Protein AF-A0A955V881-F1 (afdb_monomer)

Foldseek 3Di:
DFLQVVCVVVPQADPVLVLCLLQVQDQARCVRGPDDPVVSVVSLVVVVVVLVVVVWDWDFAWRFHLALVRHGGHHDPVSPPVSRRSRRIDTHDPPDDPVVVVVVNCVRHDHDAHEKEQEPDWDAAPPPRDGDRIWGAHPPGTHDCVRRVNVQWDWDFPDDPQLQVQLVVPFPHKHFYWYQDPVVRGIDTTGMTGHPVSNVVRVD

Secondary structure (DSSP, 8-state):
-BHHHHHHHTTSS-HHHHHHHHTT-SSSGGGG-SS-HHHHHHHHHHHHHHHHHTTPEEEE---B-SSTT-PBPP-SSS--HHHHHHHHEEEE-TTS-HHHHHHHHHHHHSPPPEEEEE-SS----TTTS---S-EEE-SSSEEETTTTT-TTPEEEESS-HHHHHHHHHH-SS-EEEEEEETTTTEEEEEEEEE-HHHHHHHH-

Radius of gyration: 19.19 Å; Cα contacts (8 Å, |Δi|>4): 344; chains: 1; bounding box: 37×49×47 Å

Solvent-accessible surface area (backbone atoms only — not comparable to full-atom values): 11252 Å² total; per-residue (Å²): 90,37,47,65,57,51,38,36,73,75,67,44,33,53,72,68,50,54,49,36,33,36,25,52,59,33,88,22,48,52,82,56,34,84,67,57,73,69,61,52,54,49,52,50,49,52,51,51,54,51,37,53,77,69,60,34,45,79,40,79,42,76,54,48,22,36,42,83,82,47,48,78,61,45,49,45,92,83,64,47,68,69,62,46,44,52,52,30,30,29,42,40,65,72,89,50,55,68,72,59,48,50,53,51,52,54,58,50,64,45,77,60,78,32,60,31,36,37,67,95,66,92,67,53,18,72,85,78,64,49,71,74,78,47,32,32,60,36,62,95,38,43,28,36,38,56,85,55,77,45,54,78,44,40,80,44,70,63,82,55,69,67,37,56,50,39,17,60,73,61,22,94,58,57,26,41,26,28,31,74,34,81,91,74,74,41,76,39,82,48,31,33,32,28,33,58,66,20,44,53,71,30,74,109

Structure (mmCIF, N/CA/C/O backbone):
data_AF-A0A955V881-F1
#
_entry.id   AF-A0A955V881-F1
#
loop_
_atom_site.group_PDB
_atom_site.id
_atom_site.type_symbol
_atom_site.label_atom_id
_atom_site.label_alt_id
_atom_site.label_comp_id
_atom_site.label_asym_id
_atom_site.label_entity_id
_atom_site.label_seq_id
_atom_site.pdbx_PDB_ins_code
_atom_site.Cartn_x
_atom_site.Cartn_y
_atom_site.Cartn_z
_atom_site.occupancy
_atom_site.B_iso_or_equiv
_atom_site.auth_seq_id
_atom_site.auth_comp_id
_atom_site.auth_asym_id
_atom_site.auth_atom_id
_atom_site.pdbx_PDB_model_num
ATOM 1 N N . MET A 1 1 ? -11.596 -2.767 12.552 1.00 86.31 1 MET A N 1
ATOM 2 C CA . MET A 1 1 ? -11.957 -1.503 11.875 1.00 86.31 1 MET A CA 1
ATOM 3 C C . MET A 1 1 ? -10.933 -0.468 12.286 1.00 86.31 1 MET A C 1
ATOM 5 O O . MET A 1 1 ? -10.719 -0.327 13.486 1.00 86.31 1 MET A O 1
ATOM 9 N N . SER A 1 2 ? -10.286 0.194 11.331 1.00 92.69 2 SER A N 1
ATOM 10 C CA . SER A 1 2 ? -9.274 1.224 11.605 1.00 92.69 2 SER A CA 1
ATOM 11 C C . SER A 1 2 ? -9.836 2.640 11.460 1.00 92.69 2 SER A C 1
ATOM 13 O O . SER A 1 2 ? -10.885 2.841 10.844 1.00 92.69 2 SER A O 1
ATOM 15 N N . ALA A 1 3 ? -9.111 3.635 11.979 1.00 95.25 3 ALA A N 1
ATOM 16 C CA . ALA A 1 3 ? -9.404 5.043 11.715 1.00 95.25 3 ALA A CA 1
ATOM 17 C C . ALA A 1 3 ? -9.378 5.368 10.211 1.00 95.25 3 ALA A C 1
ATOM 19 O O . ALA A 1 3 ? -10.251 6.081 9.723 1.00 95.25 3 ALA A O 1
ATOM 20 N N . VAL A 1 4 ? -8.426 4.796 9.464 1.00 94.19 4 VAL A N 1
ATOM 21 C CA . VAL A 1 4 ? -8.313 4.980 8.008 1.00 94.19 4 VAL A CA 1
ATOM 22 C C . VAL A 1 4 ? -9.574 4.484 7.290 1.00 94.19 4 VAL A C 1
ATOM 24 O O . VAL A 1 4 ? -10.094 5.190 6.428 1.00 94.19 4 VAL A O 1
ATOM 27 N N . ASP A 1 5 ? -10.108 3.319 7.681 1.00 92.75 5 ASP A N 1
ATOM 28 C CA . ASP A 1 5 ? -11.344 2.770 7.100 1.00 92.75 5 ASP A CA 1
ATOM 29 C C . ASP A 1 5 ? -12.550 3.679 7.368 1.00 92.75 5 ASP A C 1
ATOM 31 O O . ASP A 1 5 ? -13.369 3.903 6.478 1.00 92.75 5 ASP A O 1
ATOM 35 N N . VAL A 1 6 ? -12.661 4.213 8.590 1.00 94.50 6 VAL A N 1
ATOM 36 C CA . VAL A 1 6 ? -13.762 5.107 8.981 1.00 94.50 6 VAL A CA 1
ATOM 37 C C . VAL A 1 6 ? -13.692 6.416 8.202 1.00 94.50 6 VAL A C 1
ATOM 39 O O . VAL A 1 6 ? -14.695 6.827 7.625 1.00 94.50 6 VAL A O 1
ATOM 42 N N . LEU A 1 7 ? -12.515 7.047 8.141 1.00 95.06 7 LEU A N 1
ATOM 43 C CA . LEU A 1 7 ? -12.316 8.312 7.429 1.00 95.06 7 LEU A CA 1
ATOM 44 C C . LEU A 1 7 ? -12.565 8.168 5.922 1.00 95.06 7 LEU A C 1
ATOM 46 O O . LEU A 1 7 ? -13.165 9.056 5.315 1.00 95.06 7 LEU A O 1
ATOM 50 N N . ALA A 1 8 ? -12.172 7.037 5.329 1.00 93.94 8 ALA A N 1
ATOM 51 C CA . ALA A 1 8 ? -12.515 6.714 3.947 1.00 93.94 8 ALA A CA 1
ATOM 52 C C . ALA A 1 8 ? -14.028 6.494 3.772 1.00 93.94 8 ALA A C 1
ATOM 54 O O . ALA A 1 8 ? -14.633 7.039 2.851 1.00 93.94 8 ALA A O 1
ATOM 55 N N . GLY A 1 9 ? -14.658 5.742 4.680 1.00 93.19 9 GLY A N 1
ATOM 56 C CA . GLY A 1 9 ? -16.087 5.423 4.630 1.00 93.19 9 GLY A CA 1
ATOM 57 C C . GLY A 1 9 ? -17.010 6.638 4.765 1.00 93.19 9 GLY A C 1
ATOM 58 O O . GLY A 1 9 ? -18.076 6.656 4.156 1.00 93.19 9 GLY A O 1
ATOM 59 N N . ILE A 1 10 ? -16.597 7.669 5.509 1.00 93.44 10 ILE A N 1
ATOM 60 C CA . ILE A 1 10 ? -17.335 8.941 5.628 1.00 93.44 10 ILE A CA 1
ATOM 61 C C . ILE A 1 10 ? -16.951 9.972 4.553 1.00 93.44 10 ILE A C 1
ATOM 63 O O . ILE A 1 10 ? -17.419 11.109 4.602 1.00 93.44 10 ILE A O 1
ATOM 67 N N . GLY A 1 11 ? -16.085 9.606 3.602 1.00 92.62 11 GLY A N 1
ATOM 68 C CA . GLY A 1 11 ? -15.692 10.457 2.476 1.00 92.62 11 GLY A CA 1
ATOM 69 C C . GLY A 1 11 ? -14.672 11.553 2.800 1.00 92.62 11 GLY A C 1
ATOM 70 O O . GLY A 1 11 ? -14.503 12.468 2.004 1.00 92.62 11 GLY A O 1
ATOM 71 N N . TRP A 1 12 ? -13.986 11.495 3.946 1.00 94.88 12 TRP A N 1
ATOM 72 C CA . TRP A 1 12 ? -12.944 12.475 4.301 1.00 94.88 12 TRP A CA 1
ATOM 73 C C . TRP A 1 12 ? -11.586 12.162 3.669 1.00 94.88 12 TRP A C 1
ATOM 75 O O . TRP A 1 12 ? -10.715 13.031 3.626 1.00 94.88 12 TRP A O 1
ATOM 85 N N . LEU A 1 13 ? -11.403 10.926 3.202 1.00 93.38 13 LEU A N 1
ATOM 86 C CA . LEU A 1 13 ? -10.142 10.423 2.681 1.00 93.38 13 LEU A CA 1
ATOM 87 C C . LEU A 1 13 ? -10.373 9.616 1.397 1.00 93.38 13 LEU A C 1
ATOM 89 O O . LEU A 1 13 ? -11.025 8.573 1.414 1.00 93.38 13 LEU A O 1
ATOM 93 N N . ASP A 1 14 ? -9.822 10.097 0.283 1.00 92.12 14 ASP A N 1
ATOM 94 C CA . ASP A 1 14 ? -9.945 9.442 -1.022 1.00 92.12 14 ASP A CA 1
ATOM 95 C C . ASP A 1 14 ? -9.021 8.217 -1.145 1.00 92.12 14 ASP A C 1
ATOM 97 O O . ASP A 1 14 ? -7.853 8.236 -0.745 1.00 92.12 14 ASP A O 1
ATOM 101 N N . GLY A 1 15 ? -9.527 7.147 -1.764 1.00 90.25 15 GLY A N 1
ATOM 102 C CA . GLY A 1 15 ? -8.795 5.890 -1.922 1.00 90.25 15 GLY A CA 1
ATOM 103 C C . GLY A 1 15 ? -7.508 6.006 -2.749 1.00 90.25 15 GLY A C 1
ATOM 104 O O . GLY A 1 15 ? -6.539 5.293 -2.467 1.00 90.25 15 GLY A O 1
ATOM 105 N N . ASN A 1 16 ? -7.446 6.910 -3.735 1.00 90.62 16 ASN A N 1
ATOM 106 C CA . ASN A 1 16 ? -6.215 7.138 -4.497 1.00 90.62 16 ASN A CA 1
ATOM 107 C C . ASN A 1 16 ? -5.166 7.852 -3.647 1.00 90.62 16 ASN A C 1
ATOM 109 O O . ASN A 1 16 ? -3.983 7.527 -3.747 1.00 90.62 16 ASN A O 1
ATOM 113 N N . LEU A 1 17 ? -5.582 8.766 -2.770 1.00 93.56 17 LEU A N 1
ATOM 114 C CA . LEU A 1 17 ? -4.658 9.439 -1.861 1.00 93.56 17 LEU A CA 1
ATOM 115 C C . LEU A 1 17 ? -4.131 8.493 -0.775 1.00 93.56 17 LEU A C 1
ATOM 117 O O . LEU A 1 17 ? -2.940 8.529 -0.472 1.00 93.56 17 LEU A O 1
ATOM 121 N N . ILE A 1 18 ? -4.953 7.555 -0.285 1.00 94.06 18 ILE A N 1
ATOM 122 C CA . ILE A 1 18 ? -4.467 6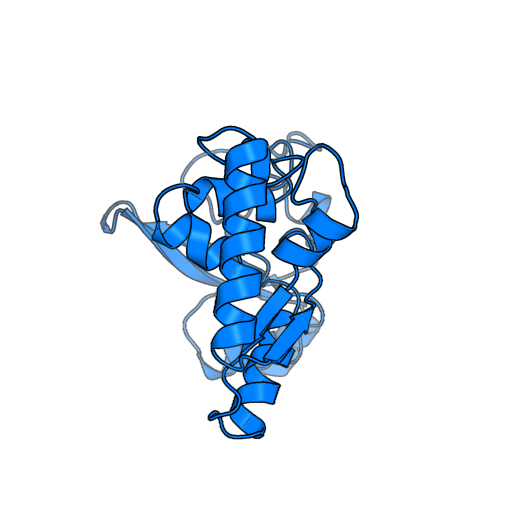.453 0.570 1.00 94.06 18 ILE A CA 1
ATOM 123 C C . ILE A 1 18 ? -3.391 5.652 -0.163 1.00 94.06 18 ILE A C 1
ATOM 125 O O . ILE A 1 18 ? -2.374 5.291 0.428 1.00 94.06 18 ILE A O 1
ATOM 129 N N . LYS A 1 19 ? -3.601 5.361 -1.452 1.00 92.56 19 LYS A N 1
ATOM 130 C CA . LYS A 1 19 ? -2.616 4.644 -2.265 1.00 92.56 19 LYS A CA 1
ATOM 131 C C . LYS A 1 19 ? -1.325 5.450 -2.422 1.00 92.56 19 LYS A C 1
ATOM 133 O O . LYS A 1 19 ? -0.257 4.867 -2.280 1.00 92.56 19 LYS A O 1
ATOM 138 N N . HIS A 1 20 ? -1.403 6.757 -2.667 1.00 94.12 20 HIS A N 1
ATOM 139 C CA . HIS A 1 20 ? -0.223 7.625 -2.743 1.00 94.12 20 HIS A CA 1
ATOM 140 C C . HIS A 1 20 ? 0.560 7.636 -1.428 1.00 94.12 20 HIS A C 1
ATOM 142 O O . HIS A 1 20 ? 1.765 7.404 -1.446 1.00 94.12 20 HIS A O 1
ATOM 148 N N . TRP A 1 21 ? -0.128 7.798 -0.298 1.00 95.50 21 TRP A N 1
ATOM 149 C CA . TRP A 1 21 ? 0.492 7.724 1.024 1.00 95.50 21 TRP A CA 1
ATOM 150 C C . TRP A 1 21 ? 1.147 6.365 1.280 1.00 95.50 21 TRP A C 1
ATOM 152 O O . TRP A 1 21 ? 2.317 6.304 1.641 1.00 95.50 21 TRP A O 1
ATOM 162 N N . LYS A 1 22 ? 0.458 5.256 0.980 1.00 94.19 22 LYS A N 1
ATOM 163 C CA . LYS A 1 22 ? 1.052 3.912 1.077 1.00 94.19 22 LYS A CA 1
ATOM 164 C C . LYS A 1 22 ? 2.275 3.747 0.178 1.00 94.19 22 LYS A C 1
ATOM 166 O O . LYS A 1 22 ? 3.180 3.010 0.538 1.00 94.19 22 LYS A O 1
ATOM 171 N N . GLN A 1 23 ? 2.332 4.420 -0.965 1.00 93.69 23 GLN A N 1
ATOM 172 C CA . GLN A 1 23 ? 3.489 4.420 -1.868 1.00 93.69 23 GLN A CA 1
ATOM 173 C C . GLN A 1 23 ? 4.615 5.369 -1.422 1.00 93.69 23 GLN A C 1
ATOM 175 O O . GLN A 1 23 ? 5.603 5.500 -2.137 1.00 93.69 23 GLN A O 1
ATOM 180 N N . GLY A 1 24 ? 4.475 6.035 -0.270 1.00 92.56 24 GLY A N 1
ATOM 181 C CA . GLY A 1 24 ? 5.433 7.023 0.230 1.00 92.56 24 GLY A CA 1
ATOM 182 C C . GLY A 1 24 ? 5.376 8.372 -0.488 1.00 92.56 24 GLY A C 1
ATOM 183 O O . GLY A 1 24 ? 6.183 9.235 -0.195 1.00 92.56 24 GLY A O 1
ATOM 184 N N . ARG A 1 25 ? 4.414 8.579 -1.397 1.00 93.56 25 ARG A N 1
ATOM 185 C CA . ARG A 1 25 ? 4.268 9.797 -2.223 1.00 93.56 25 ARG A CA 1
ATOM 186 C C . ARG A 1 25 ? 3.549 10.944 -1.504 1.00 93.56 25 ARG A C 1
ATOM 188 O O . ARG A 1 25 ? 3.161 11.923 -2.132 1.00 93.56 25 ARG A O 1
ATOM 195 N N . LEU A 1 26 ? 3.268 10.766 -0.215 1.00 93.88 26 LEU A N 1
ATOM 196 C CA . LEU A 1 26 ? 2.747 11.784 0.690 1.00 93.88 26 LEU A CA 1
ATOM 197 C C . LEU A 1 26 ? 3.484 11.634 2.018 1.00 93.88 26 LEU A C 1
ATOM 199 O O . LEU A 1 26 ? 3.489 10.536 2.579 1.00 93.88 26 LEU A O 1
ATOM 203 N N . ASP A 1 27 ? 4.024 12.735 2.540 1.00 93.38 27 ASP A N 1
ATOM 204 C CA . ASP A 1 27 ? 4.796 12.743 3.791 1.00 93.38 27 ASP A CA 1
ATOM 205 C C . ASP A 1 27 ? 3.994 12.224 4.987 1.00 93.38 27 ASP A C 1
ATOM 207 O O . ASP A 1 27 ? 4.535 11.599 5.900 1.00 93.38 27 ASP A O 1
ATOM 211 N N . HIS A 1 28 ? 2.691 12.513 5.002 1.00 95.56 28 HIS A N 1
ATOM 212 C CA . HIS A 1 28 ? 1.772 12.071 6.038 1.00 95.56 28 HIS A CA 1
ATOM 213 C C . HIS A 1 28 ? 0.334 11.974 5.512 1.00 95.56 28 HIS A C 1
ATOM 215 O O . HIS A 1 28 ? -0.050 12.684 4.582 1.00 95.56 28 HIS A O 1
ATOM 221 N N . LEU A 1 29 ? -0.478 11.098 6.111 1.00 96.19 29 LEU A N 1
ATOM 222 C CA . LEU A 1 29 ? -1.843 10.831 5.641 1.00 96.19 29 LEU A CA 1
ATOM 223 C C . LEU A 1 29 ? -2.762 12.058 5.716 1.00 96.19 29 LEU A C 1
ATOM 225 O O . LEU A 1 29 ? -3.582 12.262 4.826 1.00 96.19 29 LEU A O 1
ATOM 229 N N . GLU A 1 30 ? -2.644 12.884 6.756 1.00 95.81 30 GLU A N 1
ATOM 230 C CA . GLU A 1 30 ? -3.520 14.048 6.949 1.00 95.81 30 GLU A CA 1
ATOM 231 C C . GLU A 1 30 ? -3.383 15.106 5.851 1.00 95.81 30 GLU A C 1
ATOM 233 O O . GLU A 1 30 ? -4.346 15.831 5.615 1.00 95.81 30 GLU A O 1
ATOM 238 N N . ALA A 1 31 ? -2.271 15.131 5.107 1.00 93.12 31 ALA A N 1
ATOM 239 C CA . ALA A 1 31 ? -2.122 15.978 3.922 1.00 93.12 31 ALA A CA 1
ATOM 240 C C . ALA A 1 31 ? -3.159 15.652 2.830 1.00 93.12 31 ALA A C 1
ATOM 242 O O . ALA A 1 31 ? -3.468 16.495 1.991 1.00 93.12 31 ALA A O 1
ATOM 243 N N . ALA A 1 32 ? -3.703 14.431 2.835 1.00 91.56 32 ALA A N 1
ATOM 244 C CA . ALA A 1 32 ? -4.741 13.985 1.911 1.00 91.56 32 ALA A CA 1
ATOM 245 C C . ALA A 1 32 ? -6.174 14.232 2.403 1.00 91.56 32 ALA A C 1
ATOM 247 O O . ALA A 1 32 ? -7.124 14.006 1.649 1.00 91.56 32 ALA A O 1
ATOM 248 N N . ILE A 1 33 ? -6.355 14.625 3.665 1.00 92.31 33 ILE A N 1
ATOM 249 C CA . ILE A 1 33 ? -7.681 14.723 4.273 1.00 92.31 33 ILE A CA 1
ATOM 250 C C . ILE A 1 33 ? -8.270 16.110 4.012 1.00 92.31 33 ILE A C 1
ATOM 252 O O . ILE A 1 33 ? -7.663 17.137 4.300 1.00 92.31 33 ILE A O 1
ATOM 256 N N . GLN A 1 34 ? -9.507 16.146 3.521 1.00 82.38 34 GLN A N 1
ATOM 257 C CA . GLN A 1 34 ? -10.190 17.382 3.120 1.00 82.38 34 GLN A CA 1
ATOM 258 C C . GLN A 1 34 ? -10.876 18.104 4.301 1.00 82.38 34 GLN A C 1
ATOM 260 O O . GLN A 1 34 ? -12.029 18.522 4.216 1.00 82.38 34 GLN A O 1
ATOM 265 N N . THR A 1 35 ? -10.198 18.226 5.448 1.00 88.81 35 THR A N 1
ATOM 266 C CA . THR A 1 35 ? -10.690 18.966 6.627 1.00 88.81 35 THR A CA 1
ATOM 267 C C . THR A 1 35 ? -9.528 19.431 7.515 1.00 88.81 35 THR A C 1
ATOM 269 O O . THR A 1 35 ? -8.381 19.050 7.312 1.00 88.81 35 THR A O 1
ATOM 272 N N . ASN A 1 36 ? -9.807 20.261 8.524 1.00 89.75 36 ASN A N 1
ATOM 273 C CA . ASN A 1 36 ? -8.779 20.782 9.424 1.00 89.75 36 ASN A CA 1
ATOM 274 C C . ASN A 1 36 ? -8.297 19.753 10.482 1.00 89.75 36 ASN A C 1
ATOM 276 O O . ASN A 1 36 ? -9.072 18.879 10.896 1.00 89.75 36 ASN A O 1
ATOM 280 N N . PRO A 1 37 ? -7.057 19.895 11.002 1.00 89.44 37 PRO A N 1
ATOM 281 C CA . PRO A 1 37 ? -6.471 18.960 11.970 1.00 89.44 37 PRO A CA 1
ATOM 282 C C . PRO A 1 37 ? -7.254 18.798 13.280 1.00 89.44 37 PRO A C 1
ATOM 284 O O . PRO A 1 37 ? -7.249 17.713 13.871 1.00 89.44 37 PRO A O 1
ATOM 287 N N . ALA A 1 38 ? -7.948 19.843 13.742 1.00 91.81 38 ALA A N 1
ATOM 288 C CA . ALA A 1 38 ? -8.740 19.788 14.969 1.00 91.81 38 ALA A CA 1
ATOM 289 C C . ALA A 1 38 ? -9.949 18.851 14.815 1.00 91.81 38 ALA A C 1
ATOM 291 O O . ALA A 1 38 ? -10.186 17.998 15.673 1.00 91.81 38 ALA A O 1
ATOM 292 N N . ARG A 1 39 ? -10.672 18.945 13.689 1.00 94.25 39 ARG A N 1
ATOM 293 C CA . ARG A 1 39 ? -11.803 18.057 13.373 1.00 94.25 39 ARG A CA 1
ATOM 294 C C . ARG A 1 39 ? -11.364 16.609 13.214 1.00 94.25 39 ARG A C 1
ATOM 296 O O . ARG A 1 39 ? -12.053 15.724 13.713 1.00 94.25 39 ARG A O 1
ATOM 303 N N . ILE A 1 40 ? -10.217 16.379 12.580 1.00 93.94 40 ILE A N 1
ATOM 304 C CA . ILE A 1 40 ? -9.633 15.039 12.455 1.00 93.94 40 ILE A CA 1
ATOM 305 C C . ILE A 1 40 ? -9.347 14.459 13.846 1.00 93.94 40 ILE A C 1
ATOM 307 O O . ILE A 1 40 ? -9.828 13.377 14.167 1.00 93.94 40 ILE A O 1
ATOM 311 N N . GLY A 1 41 ? -8.668 15.215 14.715 1.00 93.62 41 GLY A N 1
ATOM 312 C CA . GLY A 1 41 ? -8.372 14.771 16.081 1.00 93.62 41 GLY A CA 1
ATOM 313 C C . GLY A 1 41 ? -9.633 14.458 16.892 1.00 93.62 41 GLY A C 1
ATOM 314 O O . GLY A 1 41 ? -9.688 13.455 17.600 1.00 93.62 41 GLY A O 1
ATOM 315 N N . SER A 1 42 ? -10.681 15.274 16.751 1.00 94.88 42 SER A N 1
ATOM 316 C CA . SER A 1 42 ? -11.974 15.005 17.386 1.00 94.88 42 SER A CA 1
ATOM 317 C C . SER A 1 42 ? -12.642 13.741 16.846 1.00 94.88 42 SER A C 1
ATOM 319 O O . SER A 1 42 ? -13.160 12.962 17.640 1.00 94.88 42 SER A O 1
ATOM 321 N N . ALA A 1 43 ? -12.593 13.490 15.535 1.00 95.19 43 ALA A N 1
ATOM 322 C CA . ALA A 1 43 ? -13.126 12.262 14.946 1.00 95.19 43 ALA A CA 1
ATOM 323 C C . ALA A 1 43 ? -12.395 11.009 15.464 1.00 95.19 43 ALA A C 1
ATOM 325 O O . ALA A 1 43 ? -13.047 10.032 15.827 1.00 95.19 43 ALA A O 1
ATOM 326 N N . LEU A 1 44 ? -11.062 11.058 15.571 1.00 96.25 44 LEU A N 1
ATOM 327 C CA . LEU A 1 44 ? -10.252 9.961 16.116 1.00 96.25 44 LEU A CA 1
ATOM 328 C C . LEU A 1 44 ? -10.605 9.655 17.578 1.00 96.25 44 LEU A C 1
ATOM 330 O O . LEU A 1 44 ? -10.807 8.494 17.940 1.00 96.25 44 LEU A O 1
ATOM 334 N N . ARG A 1 45 ? -10.739 10.693 18.414 1.00 96.00 45 ARG A N 1
ATOM 335 C CA . ARG A 1 45 ? -11.159 10.531 19.814 1.00 96.00 45 ARG A CA 1
ATOM 336 C C . ARG A 1 45 ? -12.575 9.977 19.923 1.00 96.00 45 ARG A C 1
ATOM 338 O O . ARG A 1 45 ? -12.788 9.031 20.672 1.00 96.00 45 ARG A O 1
ATOM 345 N N . LEU A 1 46 ? -13.522 10.506 19.144 1.00 96.69 46 LEU A N 1
ATOM 346 C CA . LEU A 1 46 ? -14.902 10.011 19.117 1.00 96.69 46 LEU A CA 1
ATOM 347 C C . LEU A 1 46 ? -14.968 8.534 18.720 1.00 96.69 46 LEU A C 1
ATOM 349 O O . LEU A 1 46 ? -15.696 7.770 19.351 1.00 96.69 46 LEU A O 1
ATOM 353 N N . LEU A 1 47 ? -14.183 8.121 17.721 1.00 96.62 47 LEU A N 1
ATOM 354 C CA . LEU A 1 47 ? -14.064 6.720 17.328 1.00 96.62 47 LEU A CA 1
ATOM 355 C C . LEU A 1 47 ? -13.550 5.855 18.487 1.00 96.62 47 LEU A C 1
ATOM 357 O O . LEU A 1 47 ? -14.147 4.821 18.778 1.00 96.62 47 LEU A O 1
ATOM 361 N N . SER A 1 48 ? -12.483 6.288 19.162 1.00 96.00 48 SER A N 1
ATOM 362 C CA . SER A 1 48 ? -11.896 5.566 20.298 1.00 96.00 48 SER A CA 1
ATOM 363 C C . SER A 1 48 ? -12.871 5.431 21.476 1.00 96.00 48 SER A C 1
ATOM 365 O O . SER A 1 48 ? -13.086 4.330 21.994 1.00 96.00 48 SER A O 1
ATOM 367 N N . THR A 1 49 ? -13.547 6.524 21.848 1.00 97.12 49 THR A N 1
ATOM 368 C CA . THR A 1 49 ? -14.577 6.527 22.898 1.00 97.12 49 THR A CA 1
ATOM 369 C C . THR A 1 49 ? -15.735 5.601 22.540 1.00 97.12 49 THR A C 1
ATOM 371 O O . THR A 1 49 ? -16.153 4.785 23.360 1.00 97.12 49 THR A O 1
ATOM 374 N N . TRP A 1 50 ? -16.238 5.688 21.306 1.00 97.12 50 TRP A N 1
ATOM 375 C CA . TRP A 1 50 ? -17.317 4.825 20.835 1.00 97.12 50 TRP A CA 1
ATOM 376 C C . TRP A 1 50 ? -16.908 3.347 20.842 1.00 97.12 50 TRP A C 1
ATOM 378 O O . TRP A 1 50 ? -17.672 2.508 21.316 1.00 97.12 50 TRP A O 1
ATOM 388 N N . ALA A 1 51 ? -15.708 3.019 20.359 1.00 96.75 51 ALA A N 1
ATOM 389 C CA . ALA A 1 51 ? -15.231 1.642 20.267 1.00 96.75 51 ALA A CA 1
ATOM 390 C C . ALA A 1 51 ? -15.056 1.011 21.653 1.00 96.75 51 ALA A C 1
ATOM 392 O O . ALA A 1 51 ? -15.534 -0.101 21.887 1.00 96.75 51 ALA A O 1
ATOM 393 N N . THR A 1 52 ? -14.478 1.767 22.589 1.00 95.69 52 THR A N 1
ATOM 394 C CA . THR A 1 52 ? -14.369 1.376 24.001 1.00 95.69 52 THR A CA 1
ATOM 395 C C . THR A 1 52 ? -15.746 1.145 24.621 1.00 95.69 52 THR A C 1
ATOM 397 O O . THR A 1 52 ? -15.986 0.103 25.223 1.00 95.69 52 THR A O 1
ATOM 400 N N . ALA A 1 53 ? -16.697 2.061 24.408 1.00 97.06 53 ALA A N 1
ATOM 401 C CA . ALA A 1 53 ? -18.066 1.919 24.911 1.00 97.06 53 ALA A CA 1
ATOM 402 C C . ALA A 1 53 ? -18.818 0.719 24.301 1.00 97.06 53 ALA A C 1
ATOM 404 O O . ALA A 1 53 ? -19.760 0.200 24.900 1.00 97.06 53 ALA A O 1
ATOM 405 N N . LYS A 1 54 ? -18.415 0.260 23.110 1.00 96.25 54 LYS A N 1
ATOM 406 C CA . LYS A 1 54 ? -18.920 -0.970 22.478 1.00 96.25 54 LYS A CA 1
ATOM 407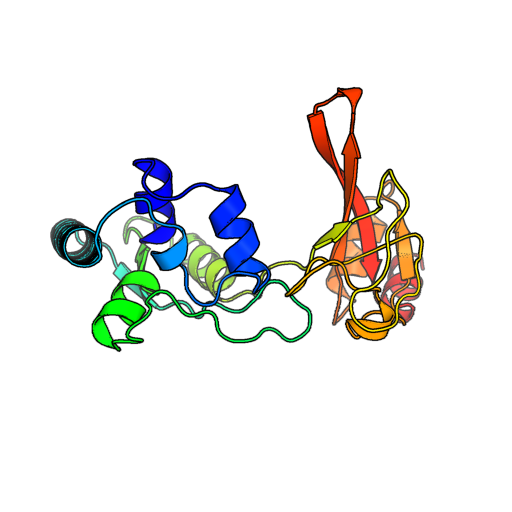 C C . LYS A 1 54 ? -18.164 -2.232 22.902 1.00 96.25 54 LYS A C 1
ATOM 409 O O . LYS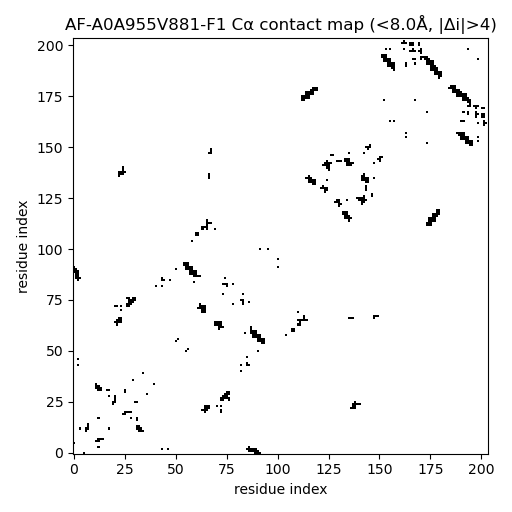 A 1 54 ? -18.523 -3.312 22.429 1.00 96.25 54 LYS A O 1
ATOM 414 N N . GLY A 1 55 ? -17.167 -2.109 23.779 1.00 95.25 55 GLY A N 1
ATOM 415 C CA . GLY A 1 55 ? -16.339 -3.216 24.247 1.00 95.25 55 GLY A CA 1
ATOM 416 C C . GLY A 1 55 ? -15.516 -3.847 23.125 1.00 95.25 55 GLY A C 1
ATOM 417 O O . GLY A 1 55 ? -15.434 -5.068 23.056 1.00 95.25 55 GLY A O 1
ATOM 418 N N . LEU A 1 56 ? -15.004 -3.046 22.186 1.00 95.25 56 LEU A N 1
ATOM 419 C CA . LEU A 1 56 ? -14.095 -3.533 21.147 1.00 95.25 56 LEU A CA 1
ATOM 420 C C . LEU A 1 56 ? -12.661 -3.595 21.682 1.00 95.25 56 LEU A C 1
ATOM 422 O O . LEU A 1 56 ? -12.217 -2.675 22.366 1.00 95.25 56 LEU A O 1
ATOM 426 N N . ASP A 1 57 ? -11.933 -4.644 21.307 1.00 93.00 57 ASP A N 1
ATOM 427 C CA . ASP A 1 57 ? -10.535 -4.832 21.684 1.00 93.00 57 ASP A CA 1
ATOM 428 C C . ASP A 1 57 ? -9.640 -3.945 20.796 1.00 93.00 57 ASP A C 1
ATOM 430 O O . ASP A 1 57 ? -9.755 -4.018 19.562 1.00 93.00 57 ASP A O 1
ATOM 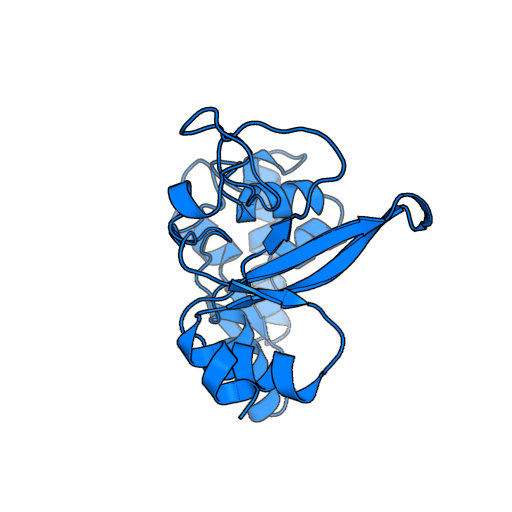434 N N . PRO A 1 58 ? -8.759 -3.110 21.376 1.00 94.81 58 PRO A N 1
ATOM 435 C CA . PRO A 1 58 ? -7.770 -2.359 20.617 1.00 94.81 58 PRO A CA 1
ATOM 436 C C . PRO A 1 58 ? -6.582 -3.251 20.242 1.00 94.81 58 PRO A C 1
ATOM 438 O O . PRO A 1 58 ? -6.034 -3.966 21.079 1.00 94.81 58 PRO A O 1
ATOM 441 N N . VAL A 1 59 ? -6.140 -3.155 18.992 1.00 92.75 59 VAL A N 1
ATOM 442 C CA . VAL A 1 59 ? -4.893 -3.750 18.503 1.00 92.75 59 VAL A CA 1
ATOM 443 C C . VAL A 1 59 ? -4.113 -2.680 17.760 1.00 92.75 59 VAL A C 1
ATOM 445 O O . VAL A 1 59 ? -4.608 -2.111 16.789 1.00 92.75 59 VAL A O 1
ATOM 448 N N . GLU A 1 60 ? -2.899 -2.391 18.214 1.00 93.00 60 GLU A N 1
ATOM 449 C CA . GLU A 1 60 ? -2.004 -1.467 17.521 1.00 93.00 60 GLU A CA 1
ATOM 450 C C . GLU A 1 60 ? -1.335 -2.177 16.338 1.00 93.00 60 GLU A C 1
ATOM 452 O O . GLU A 1 60 ? -0.960 -3.344 16.426 1.00 93.00 60 GLU A O 1
ATOM 457 N N . THR A 1 61 ? -1.233 -1.496 15.200 1.00 91.25 61 THR A N 1
ATOM 458 C CA . THR A 1 61 ? -0.631 -2.034 13.977 1.00 91.25 61 THR A CA 1
ATOM 459 C C . THR A 1 61 ? 0.381 -1.049 13.422 1.00 91.25 61 THR A C 1
ATOM 461 O O . THR A 1 61 ? 0.077 0.133 13.266 1.00 91.25 61 THR A O 1
ATOM 464 N N . GLU A 1 62 ? 1.560 -1.547 13.063 1.00 91.50 62 GLU A N 1
ATOM 465 C CA . GLU A 1 62 ? 2.580 -0.767 12.368 1.00 91.50 62 GLU A CA 1
ATOM 466 C C . GLU A 1 62 ? 2.209 -0.549 10.897 1.00 91.50 62 GLU A C 1
ATOM 468 O O . GLU A 1 62 ? 1.758 -1.458 10.200 1.00 91.50 62 GLU A O 1
ATOM 473 N N . TYR A 1 63 ? 2.413 0.673 10.406 1.00 92.81 63 TYR A N 1
ATOM 474 C CA . TYR A 1 63 ? 2.160 1.024 9.012 1.00 92.81 63 TYR A CA 1
ATOM 475 C C . TYR A 1 63 ? 3.482 1.308 8.318 1.00 92.81 63 TYR A C 1
ATOM 477 O O . TYR A 1 63 ? 4.167 2.275 8.634 1.00 92.81 63 TYR A O 1
ATOM 485 N N . VAL A 1 64 ? 3.809 0.478 7.333 1.00 94.88 64 VAL A N 1
ATOM 486 C CA . VAL A 1 64 ? 4.995 0.634 6.487 1.00 94.88 64 VAL A CA 1
ATOM 487 C C . VAL A 1 64 ? 4.597 0.856 5.035 1.00 94.88 64 VAL A C 1
ATOM 489 O O . VAL A 1 64 ? 3.521 0.435 4.592 1.00 94.88 64 VAL A O 1
ATOM 492 N N . SER A 1 65 ? 5.472 1.505 4.275 1.00 94.62 65 SER A N 1
ATOM 493 C CA . SER A 1 65 ? 5.247 1.773 2.864 1.00 94.62 65 SER A CA 1
ATOM 494 C C . SER A 1 65 ? 5.096 0.479 2.050 1.00 94.62 65 SER A C 1
ATOM 496 O O . SER A 1 65 ? 5.674 -0.583 2.311 1.00 94.62 65 SER A O 1
ATOM 498 N N . GLN A 1 66 ? 4.314 0.581 0.985 1.00 95.19 66 GLN A N 1
ATOM 499 C CA . GLN A 1 66 ? 4.156 -0.408 -0.073 1.00 95.19 66 GLN A CA 1
ATOM 500 C C . GLN A 1 66 ? 5.274 -0.273 -1.123 1.00 95.19 66 GLN A C 1
ATOM 502 O O . GLN A 1 66 ? 5.044 -0.459 -2.316 1.00 95.19 66 GLN A O 1
ATOM 507 N N . THR A 1 67 ? 6.481 0.056 -0.666 1.00 93.94 67 THR A N 1
ATOM 508 C CA . THR A 1 67 ? 7.714 0.093 -1.459 1.00 93.94 67 THR A CA 1
ATOM 509 C C . THR A 1 67 ? 8.695 -0.940 -0.901 1.00 93.94 67 THR A C 1
ATOM 511 O O . THR A 1 67 ? 8.530 -1.368 0.245 1.00 93.94 67 THR A O 1
ATOM 514 N N . PRO A 1 68 ? 9.713 -1.374 -1.661 1.00 92.62 68 PRO A N 1
ATOM 515 C CA . PRO A 1 68 ? 10.673 -2.373 -1.185 1.00 92.62 68 PRO A CA 1
ATOM 516 C C . PRO A 1 68 ? 11.396 -1.966 0.105 1.00 92.62 68 PRO A C 1
ATOM 518 O O . PRO A 1 68 ? 11.674 -2.824 0.935 1.00 92.62 68 PRO A O 1
ATOM 521 N N . ALA A 1 69 ? 11.609 -0.664 0.321 1.00 91.00 69 ALA A N 1
ATOM 522 C CA . ALA A 1 69 ? 12.255 -0.130 1.520 1.00 91.00 69 ALA A CA 1
ATOM 523 C C . ALA A 1 69 ? 11.421 -0.251 2.812 1.00 91.00 69 ALA A C 1
ATOM 525 O O . ALA A 1 69 ? 11.988 -0.146 3.895 1.00 91.00 69 ALA A O 1
ATOM 526 N N . ARG A 1 70 ? 10.094 -0.451 2.724 1.00 92.81 70 ARG A N 1
ATOM 527 C CA . ARG A 1 70 ? 9.190 -0.600 3.888 1.00 92.81 70 ARG A CA 1
ATOM 528 C C . ARG A 1 70 ? 9.356 0.487 4.959 1.00 92.81 70 ARG A C 1
ATOM 530 O O . ARG A 1 70 ? 9.291 0.203 6.151 1.00 92.81 70 ARG A O 1
ATOM 537 N N . ALA A 1 71 ? 9.555 1.733 4.539 1.00 92.94 71 ALA A N 1
ATOM 538 C CA . ALA A 1 71 ? 9.726 2.846 5.464 1.00 92.94 71 ALA A CA 1
ATOM 539 C C . ALA A 1 71 ? 8.458 3.042 6.324 1.00 92.94 71 ALA A C 1
ATOM 541 O O . ALA A 1 71 ? 7.352 2.928 5.781 1.00 92.94 71 ALA A O 1
ATOM 542 N N . PRO A 1 72 ? 8.578 3.347 7.630 1.00 94.31 72 PRO A N 1
ATOM 543 C CA . PRO A 1 72 ? 7.429 3.677 8.468 1.00 94.31 72 PRO A CA 1
ATOM 544 C C . PRO A 1 72 ? 6.638 4.856 7.894 1.00 94.31 72 PRO A C 1
ATOM 546 O O . PRO A 1 72 ? 7.209 5.874 7.502 1.00 94.31 72 PRO A O 1
ATOM 549 N N . LEU A 1 73 ? 5.316 4.722 7.848 1.00 95.25 73 LEU A N 1
ATOM 550 C CA . LEU A 1 73 ? 4.414 5.769 7.386 1.00 95.25 73 LEU A CA 1
ATOM 551 C C . LEU A 1 73 ? 3.960 6.635 8.557 1.00 95.25 73 LEU A C 1
ATOM 553 O O . LEU A 1 73 ? 3.642 6.133 9.633 1.00 95.25 73 LEU A O 1
ATOM 557 N N . ARG A 1 74 ? 3.862 7.942 8.314 1.00 96.12 74 ARG A N 1
ATOM 558 C CA . ARG A 1 74 ? 3.339 8.912 9.282 1.00 96.12 74 ARG A CA 1
ATOM 559 C C . ARG A 1 74 ? 1.894 9.262 8.970 1.00 96.12 74 ARG A C 1
ATOM 561 O O . ARG A 1 74 ? 1.520 9.379 7.801 1.00 96.12 74 ARG A O 1
ATOM 568 N N . PHE A 1 75 ? 1.080 9.478 9.994 1.00 96.94 75 PHE A N 1
ATOM 569 C CA . PHE A 1 75 ? -0.309 9.886 9.800 1.00 96.94 75 PHE A CA 1
ATOM 570 C C . PHE A 1 75 ? -0.480 11.400 9.850 1.00 96.94 75 PHE A C 1
ATOM 572 O O . PHE A 1 75 ? -1.175 11.959 9.005 1.00 96.94 75 PHE A O 1
ATOM 579 N N . SER A 1 76 ? 0.178 12.075 10.789 1.00 95.62 76 SER A N 1
ATOM 580 C CA . SER A 1 76 ? 0.014 13.508 11.037 1.00 95.62 76 SER A CA 1
ATOM 581 C C . SER A 1 76 ? 1.287 14.307 10.754 1.00 95.62 76 SER A C 1
ATOM 583 O O . SER A 1 76 ? 2.409 13.807 10.875 1.00 95.62 76 SER A O 1
ATOM 585 N N . ALA A 1 77 ? 1.114 15.591 10.427 1.00 93.00 77 ALA A N 1
ATOM 586 C CA . ALA A 1 77 ? 2.233 16.517 10.259 1.00 93.00 77 ALA A CA 1
ATOM 587 C C . ALA A 1 77 ? 3.041 16.691 11.557 1.00 93.00 77 ALA A C 1
ATOM 589 O O . ALA A 1 77 ? 4.270 16.747 11.515 1.00 93.00 77 ALA A O 1
ATOM 590 N N . SER A 1 78 ? 2.359 16.737 12.710 1.00 90.25 78 SER A N 1
ATOM 591 C CA . SER A 1 78 ? 2.997 16.926 14.018 1.00 90.25 78 SER A CA 1
ATOM 592 C C . SER A 1 78 ? 3.765 15.696 14.496 1.00 90.25 78 SER A C 1
ATOM 594 O O . SER A 1 78 ? 4.718 15.849 15.252 1.00 90.25 78 SER A O 1
ATOM 596 N N . GLY A 1 79 ? 3.368 14.488 14.075 1.00 90.81 79 GLY A N 1
ATOM 597 C CA . GLY A 1 79 ? 3.937 13.244 14.604 1.00 90.81 79 GLY A CA 1
ATOM 598 C C . GLY A 1 79 ? 3.632 13.026 16.089 1.00 90.81 79 GLY A C 1
ATOM 599 O O . GLY A 1 79 ? 4.378 12.326 16.767 1.00 90.81 79 GLY A O 1
ATOM 600 N N . ASP A 1 80 ? 2.569 13.650 16.605 1.00 93.94 80 ASP A N 1
ATOM 601 C CA . ASP A 1 80 ? 2.167 13.520 18.006 1.00 93.94 80 ASP A CA 1
ATOM 602 C C . ASP A 1 80 ? 1.857 12.055 18.354 1.00 93.94 80 ASP A C 1
ATOM 604 O O . ASP A 1 80 ? 1.041 11.412 17.695 1.00 93.94 80 ASP A O 1
ATOM 608 N N . ALA A 1 81 ? 2.499 11.522 19.395 1.00 94.88 81 ALA A N 1
ATOM 609 C CA . ALA A 1 81 ? 2.481 10.088 19.676 1.00 94.88 81 ALA A CA 1
ATOM 610 C C . ALA A 1 81 ? 1.078 9.548 20.002 1.00 94.88 81 ALA A C 1
ATOM 612 O O . ALA A 1 81 ? 0.750 8.425 19.612 1.00 94.88 81 ALA A O 1
ATOM 613 N N . GLU A 1 82 ? 0.241 10.330 20.692 1.00 94.19 82 GLU A N 1
ATOM 614 C CA . GLU A 1 82 ? -1.147 9.948 20.972 1.00 94.19 82 GLU A CA 1
ATOM 615 C C . GLU A 1 82 ? -1.954 9.896 19.672 1.00 94.19 82 GLU A C 1
ATOM 617 O O . GLU A 1 82 ? -2.639 8.909 19.391 1.00 94.19 82 GLU A O 1
ATOM 622 N N . ARG A 1 83 ? -1.818 10.924 18.834 1.00 94.75 83 ARG A N 1
ATOM 623 C CA . ARG A 1 83 ? -2.487 10.997 17.536 1.00 94.75 83 ARG A CA 1
ATOM 624 C C . ARG A 1 83 ? -2.068 9.873 16.590 1.00 94.75 83 ARG A C 1
ATOM 626 O O . ARG A 1 83 ? -2.936 9.229 16.003 1.00 94.75 83 ARG A O 1
ATOM 633 N N . GLU A 1 84 ? -0.772 9.602 16.465 1.00 96.75 84 GLU A N 1
ATOM 634 C CA . GLU A 1 84 ? -0.251 8.493 15.654 1.00 96.75 84 GLU A CA 1
ATOM 635 C C . GLU A 1 84 ? -0.763 7.141 16.179 1.00 96.75 84 GLU A C 1
ATOM 637 O O . GLU A 1 84 ? -1.128 6.267 15.390 1.00 96.75 84 GLU A O 1
ATOM 642 N N . ARG A 1 85 ? -0.856 6.964 17.506 1.00 96.56 85 ARG A N 1
ATOM 643 C CA . ARG A 1 85 ? -1.439 5.754 18.107 1.00 96.56 85 ARG A CA 1
ATOM 644 C C . ARG A 1 85 ? -2.916 5.605 17.74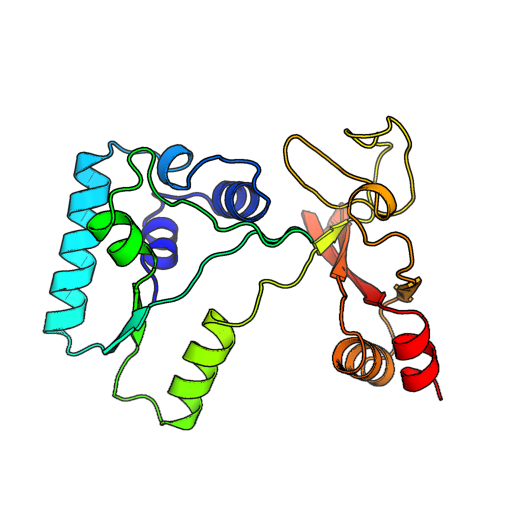9 1.00 96.56 85 ARG A C 1
ATOM 646 O O . ARG A 1 85 ? -3.324 4.523 17.346 1.00 96.56 85 ARG A O 1
ATOM 653 N N . LEU A 1 86 ? -3.713 6.674 17.830 1.00 96.88 86 LEU A N 1
ATOM 654 C CA . LEU A 1 86 ? -5.140 6.626 17.475 1.00 96.88 86 LEU A CA 1
ATOM 655 C C . LEU A 1 86 ? -5.374 6.148 16.033 1.00 96.88 86 LEU A C 1
ATOM 657 O O . LEU A 1 86 ? -6.352 5.445 15.779 1.00 96.88 86 LEU A O 1
ATOM 661 N N . TYR A 1 87 ? -4.482 6.491 15.102 1.00 96.50 87 TYR A N 1
ATOM 662 C CA . TYR A 1 87 ? -4.526 5.962 13.739 1.00 96.50 87 TYR A CA 1
ATOM 663 C C . TYR A 1 87 ? -4.100 4.496 13.636 1.00 96.50 87 TYR A C 1
ATOM 665 O O . TYR A 1 87 ? -4.727 3.728 12.897 1.00 96.50 87 TYR A O 1
ATOM 673 N N . ARG A 1 88 ? -3.040 4.114 14.358 1.00 95.56 88 ARG A N 1
ATOM 674 C CA . ARG A 1 88 ? -2.511 2.743 14.383 1.00 95.56 88 ARG A CA 1
ATOM 675 C C . ARG A 1 88 ? -3.432 1.755 15.091 1.00 95.56 88 ARG A C 1
ATOM 677 O O . ARG A 1 88 ? -3.317 0.559 14.838 1.00 95.56 88 ARG A O 1
ATOM 684 N N . THR A 1 89 ? -4.360 2.223 15.921 1.00 95.75 89 THR A N 1
ATOM 685 C CA . THR A 1 89 ? -5.320 1.361 16.613 1.00 95.75 89 THR A CA 1
ATOM 686 C C . THR A 1 89 ? -6.412 0.849 15.673 1.00 95.75 89 THR A C 1
ATOM 688 O O . THR A 1 89 ? -7.245 1.592 15.145 1.00 95.75 89 THR A O 1
ATOM 691 N N . HIS A 1 90 ? -6.461 -0.471 15.531 1.00 94.06 90 HIS A N 1
ATOM 692 C CA . HIS A 1 90 ? -7.566 -1.218 14.948 1.00 94.06 90 HIS A CA 1
ATOM 693 C C . HIS A 1 90 ? -8.464 -1.760 16.053 1.00 94.06 90 HIS A C 1
ATOM 695 O O . HIS A 1 90 ? -7.998 -2.336 17.027 1.00 94.06 90 HIS A O 1
ATOM 701 N N . TRP A 1 91 ? -9.773 -1.632 15.864 1.00 94.00 91 TRP A N 1
ATOM 702 C CA . TRP A 1 91 ? -10.769 -2.130 16.809 1.00 94.00 91 TRP A CA 1
ATOM 703 C C . TRP A 1 91 ? -11.361 -3.453 16.326 1.00 94.00 91 TRP A C 1
ATOM 705 O O . TRP A 1 91 ? -11.893 -3.529 15.205 1.00 94.00 91 TRP A O 1
ATOM 715 N N . ILE A 1 92 ? -11.271 -4.491 17.156 1.00 92.62 92 ILE A N 1
ATOM 716 C CA . ILE A 1 92 ? -11.707 -5.859 16.852 1.00 92.62 92 ILE A CA 1
ATOM 717 C C . ILE A 1 92 ? -12.870 -6.240 17.772 1.00 92.62 92 ILE A C 1
ATOM 719 O O . ILE A 1 92 ? -12.882 -5.931 18.956 1.00 92.62 92 ILE A O 1
ATOM 723 N N . SER A 1 93 ? -13.888 -6.910 17.228 1.00 92.44 93 SER A N 1
ATOM 724 C CA . SER A 1 93 ? -14.999 -7.385 18.056 1.00 92.44 93 SER A CA 1
ATOM 725 C C . SER A 1 93 ? -14.579 -8.617 18.867 1.00 92.44 93 SER A C 1
ATOM 727 O O . SER A 1 93 ? -14.151 -9.604 18.258 1.00 92.44 93 SER A O 1
ATOM 729 N N . PRO A 1 94 ? -14.788 -8.634 20.197 1.00 89.81 94 PRO A N 1
ATOM 730 C CA . PRO A 1 94 ? -14.467 -9.796 21.031 1.00 89.81 94 PRO A CA 1
ATOM 731 C C . PRO A 1 94 ? -15.382 -10.995 20.744 1.00 89.81 94 PRO A C 1
ATOM 733 O O . PRO A 1 94 ? -15.062 -12.126 21.087 1.00 89.81 94 PRO A O 1
ATOM 736 N N . LYS A 1 95 ? -16.517 -10.772 20.064 1.00 91.50 95 LYS A N 1
ATOM 737 C CA . LYS A 1 95 ? -17.462 -11.824 19.652 1.00 91.50 95 LYS A CA 1
ATOM 738 C C . LYS A 1 95 ? -16.930 -12.700 18.510 1.00 91.50 95 LYS A C 1
ATOM 740 O O . LYS A 1 95 ? -17.593 -13.655 18.110 1.00 91.50 95 LYS A O 1
ATOM 745 N N . LEU A 1 96 ? -15.781 -12.357 17.927 1.00 90.50 96 LEU A N 1
ATOM 746 C CA . LEU A 1 96 ? -15.131 -13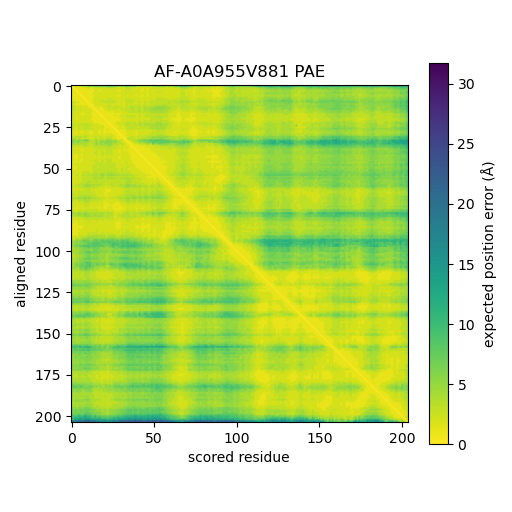.168 16.902 1.00 90.50 96 LEU A CA 1
ATOM 747 C C . LEU A 1 96 ? -14.418 -14.367 17.539 1.00 90.50 96 LEU A C 1
ATOM 749 O O . LEU A 1 96 ? -13.821 -14.251 18.608 1.00 90.50 96 LEU A O 1
ATOM 753 N N . SER A 1 97 ? -14.422 -15.510 16.847 1.00 90.75 97 SER A N 1
ATOM 754 C CA . SER A 1 97 ? -13.635 -16.668 17.282 1.00 90.75 97 SER A CA 1
ATOM 755 C C . SER A 1 97 ? -12.145 -16.307 17.400 1.00 90.75 97 SER A C 1
ATOM 757 O O . SER A 1 97 ? -11.678 -15.461 16.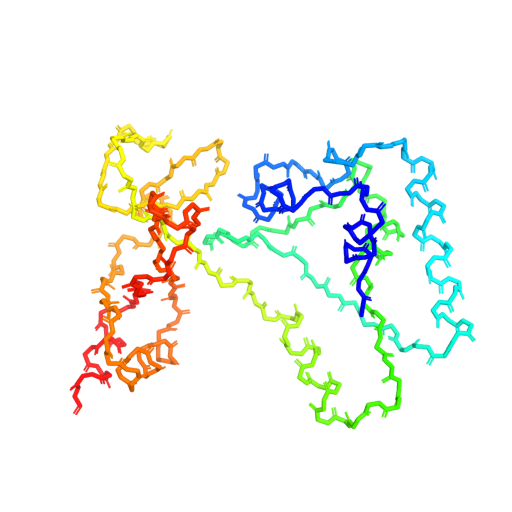629 1.00 90.75 97 SER A O 1
ATOM 759 N N . PRO A 1 98 ? -11.380 -16.947 18.310 1.00 87.88 98 PRO A N 1
ATOM 760 C CA . PRO A 1 98 ? -9.943 -16.697 18.465 1.00 87.88 98 PRO A CA 1
ATOM 761 C C . PRO A 1 98 ? -9.189 -16.734 17.129 1.00 87.88 98 PRO A C 1
ATOM 763 O O . PRO A 1 98 ? -8.635 -15.724 16.720 1.00 87.88 98 PRO A O 1
ATOM 766 N N . ALA A 1 99 ? -9.363 -17.802 16.341 1.00 89.25 99 ALA A N 1
ATOM 767 C CA . ALA A 1 99 ? -8.733 -17.938 15.024 1.00 89.25 99 ALA A CA 1
ATOM 768 C C . ALA A 1 99 ? -9.060 -16.793 14.043 1.00 89.25 99 ALA A C 1
ATOM 770 O O . ALA A 1 99 ? -8.254 -16.440 13.182 1.00 89.25 99 ALA A O 1
ATOM 771 N N . LYS A 1 100 ? -10.260 -16.201 14.132 1.00 88.19 100 LYS A N 1
ATOM 772 C CA . LYS A 1 100 ? -10.633 -15.061 13.286 1.00 88.19 100 LYS A CA 1
ATOM 773 C C . LYS A 1 100 ? -10.006 -13.759 13.783 1.00 88.19 100 LYS A C 1
ATOM 775 O O . LYS A 1 100 ? -9.695 -12.915 12.945 1.00 88.19 100 LYS A O 1
ATOM 780 N N . ARG A 1 101 ? -9.827 -13.595 15.097 1.00 86.12 101 ARG A N 1
ATOM 781 C CA . ARG A 1 101 ? -9.088 -12.465 15.675 1.00 86.12 101 ARG A CA 1
ATOM 782 C C . ARG A 1 101 ? -7.618 -12.546 15.282 1.00 86.12 101 ARG A C 1
ATOM 784 O O . ARG A 1 101 ? -7.138 -11.601 14.665 1.00 86.12 101 ARG A O 1
ATOM 791 N N . ASP A 1 102 ? -6.987 -13.699 15.473 1.00 87.75 102 ASP A N 1
ATOM 792 C CA . ASP A 1 102 ? -5.581 -13.929 15.115 1.00 87.75 102 ASP A CA 1
ATOM 793 C C . ASP A 1 102 ? -5.334 -13.635 13.635 1.00 87.75 102 ASP A C 1
ATOM 795 O O . ASP A 1 102 ? -4.426 -12.893 13.287 1.00 87.75 102 ASP A O 1
ATOM 799 N N . ARG A 1 103 ? -6.225 -14.095 12.746 1.00 90.12 103 ARG A N 1
ATOM 800 C CA . ARG A 1 103 ? -6.131 -13.794 11.310 1.00 90.12 103 ARG A CA 1
ATOM 801 C C . ARG A 1 103 ? -6.251 -12.300 10.986 1.00 90.12 103 ARG A C 1
ATOM 803 O O . ARG A 1 103 ? -5.699 -11.855 9.980 1.00 90.12 103 ARG A O 1
ATOM 810 N N . ILE A 1 104 ? -7.031 -11.533 11.752 1.00 87.50 104 ILE A N 1
ATOM 811 C CA . ILE A 1 104 ? -7.136 -10.077 11.566 1.00 87.50 104 ILE A CA 1
ATOM 812 C C . ILE A 1 104 ? -5.833 -9.409 12.005 1.00 87.50 104 ILE A C 1
ATOM 814 O O . ILE A 1 104 ? -5.334 -8.576 11.253 1.00 87.50 104 ILE A O 1
ATOM 818 N N . VAL A 1 105 ? -5.289 -9.807 13.158 1.00 85.62 105 VAL A N 1
ATOM 819 C CA . VAL A 1 105 ? -4.014 -9.299 13.689 1.00 85.62 105 VAL A CA 1
ATOM 820 C C . VAL A 1 105 ? -2.868 -9.637 12.736 1.00 85.62 105 VAL A C 1
ATOM 822 O O . VAL A 1 105 ? -2.225 -8.732 12.218 1.00 85.62 105 VAL A O 1
ATOM 825 N N . GLU A 1 106 ? -2.716 -10.907 12.360 1.00 87.50 106 GLU A N 1
ATOM 826 C CA . GLU A 1 106 ? -1.688 -11.373 11.422 1.00 87.50 106 GLU A CA 1
ATOM 827 C C . GLU A 1 106 ? -1.780 -10.642 10.073 1.00 87.50 106 GLU A C 1
ATOM 829 O O . GLU A 1 106 ? -0.776 -10.264 9.470 1.00 87.50 106 GLU A O 1
ATOM 834 N N . LYS A 1 107 ? -3.000 -10.412 9.568 1.00 86.12 107 LYS A N 1
ATOM 835 C CA . LYS A 1 107 ? -3.200 -9.657 8.324 1.00 86.12 107 LYS A CA 1
ATOM 836 C C . LYS A 1 107 ? -2.802 -8.188 8.471 1.00 86.12 107 LYS A C 1
ATOM 838 O O . LYS A 1 107 ? -2.372 -7.605 7.478 1.00 86.12 107 LYS A O 1
ATOM 843 N N . ALA A 1 108 ? -3.016 -7.595 9.641 1.00 80.31 108 ALA A N 1
ATOM 844 C CA . ALA A 1 108 ? -2.665 -6.211 9.921 1.00 80.31 108 ALA A CA 1
ATOM 845 C C . ALA A 1 108 ? -1.141 -6.045 10.055 1.00 80.31 108 ALA A C 1
ATOM 847 O O . ALA A 1 108 ? -0.589 -5.108 9.490 1.00 80.31 108 ALA A O 1
ATOM 848 N N . GLU A 1 109 ? -0.468 -6.996 10.707 1.00 84.62 109 GLU A N 1
ATOM 849 C CA . GLU A 1 109 ? 0.992 -7.031 10.875 1.00 84.62 109 GLU A CA 1
ATOM 850 C C . GLU A 1 109 ? 1.742 -7.372 9.582 1.00 84.62 109 GLU A C 1
ATOM 852 O O . GLU A 1 109 ? 2.892 -6.974 9.389 1.00 84.62 109 GLU A O 1
ATOM 857 N N . ARG A 1 110 ? 1.108 -8.120 8.671 1.00 85.94 110 ARG A N 1
ATOM 858 C CA . ARG A 1 110 ? 1.748 -8.528 7.421 1.00 85.94 110 ARG A CA 1
ATOM 859 C C . ARG A 1 110 ? 2.100 -7.306 6.561 1.00 85.94 110 ARG A C 1
ATOM 861 O O . ARG A 1 110 ? 1.198 -6.538 6.209 1.00 85.94 110 ARG A O 1
ATOM 868 N N . PRO A 1 111 ? 3.359 -7.186 6.092 1.00 86.25 111 PRO A N 1
ATOM 869 C CA . PRO A 1 111 ? 3.747 -6.113 5.189 1.00 86.25 111 PRO A CA 1
ATOM 870 C C . PRO A 1 111 ? 2.843 -6.062 3.951 1.00 86.25 111 PRO A C 1
ATOM 872 O O . PRO A 1 111 ? 2.487 -7.112 3.397 1.00 86.25 111 PRO A O 1
ATOM 875 N N . PRO A 1 112 ? 2.478 -4.861 3.471 1.00 90.38 112 PRO A N 1
ATOM 876 C CA . PRO A 1 112 ? 1.583 -4.739 2.335 1.00 90.38 112 PRO A CA 1
ATOM 877 C C . PRO A 1 112 ? 2.220 -5.359 1.089 1.00 90.38 112 PRO A C 1
ATOM 879 O O . PRO A 1 112 ? 3.399 -5.162 0.800 1.00 90.38 112 PRO A O 1
ATOM 882 N N . GLU A 1 113 ? 1.438 -6.108 0.321 1.00 92.94 113 GLU A N 1
ATOM 883 C CA . GLU A 1 113 ? 1.907 -6.750 -0.909 1.00 92.94 113 GLU A CA 1
ATOM 884 C C . GLU A 1 113 ? 2.439 -5.701 -1.896 1.00 92.94 113 GLU A C 1
ATOM 886 O O . GLU A 1 113 ? 1.743 -4.728 -2.174 1.00 92.94 113 GLU A O 1
ATOM 891 N N . LEU A 1 114 ? 3.660 -5.860 -2.418 1.00 96.69 114 LEU A N 1
ATOM 892 C CA . LEU A 1 114 ? 4.196 -4.921 -3.409 1.00 96.69 114 LEU A CA 1
ATOM 893 C C . LEU A 1 114 ? 3.379 -4.991 -4.701 1.00 96.69 114 LEU A C 1
ATOM 895 O O . LEU A 1 114 ? 2.908 -6.062 -5.094 1.00 96.69 114 LEU A O 1
ATOM 899 N N . VAL A 1 115 ? 3.233 -3.852 -5.378 1.00 97.12 115 VAL A N 1
ATOM 900 C CA . VAL A 1 115 ? 2.506 -3.762 -6.649 1.00 97.12 115 VAL A CA 1
ATOM 901 C C . VAL A 1 115 ? 3.415 -3.174 -7.711 1.00 97.12 115 VAL A C 1
ATOM 903 O O . VAL A 1 115 ? 3.823 -2.019 -7.627 1.00 97.12 115 VAL A O 1
ATOM 906 N N . VAL A 1 116 ? 3.671 -3.976 -8.735 1.00 98.00 116 VAL A N 1
ATOM 907 C CA . VAL A 1 116 ? 4.406 -3.600 -9.938 1.00 98.00 116 VAL A CA 1
ATOM 908 C C . VAL A 1 116 ? 3.407 -3.410 -11.075 1.00 98.00 116 VAL A C 1
ATOM 910 O O . VAL A 1 116 ? 2.430 -4.147 -11.211 1.00 98.00 116 VAL A O 1
ATOM 913 N N . ILE A 1 117 ? 3.630 -2.392 -11.890 1.00 98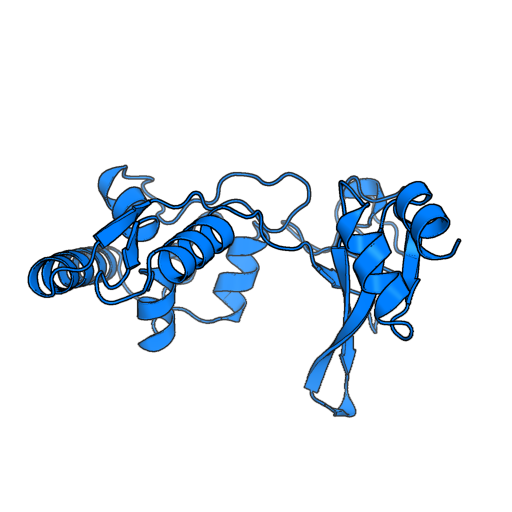.31 117 ILE A N 1
ATOM 914 C CA . ILE A 1 117 ? 2.765 -1.996 -12.990 1.00 98.31 117 ILE A CA 1
ATOM 915 C C . ILE A 1 117 ? 3.456 -2.359 -14.298 1.00 98.31 117 ILE A C 1
ATOM 917 O O . ILE A 1 117 ? 4.582 -1.944 -14.545 1.00 98.31 117 ILE A O 1
ATOM 921 N N . GLN A 1 118 ? 2.745 -3.087 -15.151 1.00 98.25 118 GLN A N 1
ATOM 922 C CA . GLN A 1 118 ? 3.040 -3.173 -16.571 1.00 98.25 118 GLN A CA 1
ATOM 923 C C . GLN A 1 118 ? 2.388 -1.955 -17.250 1.00 98.25 118 GLN A C 1
ATOM 925 O O . GLN A 1 118 ? 1.149 -1.883 -17.300 1.00 98.25 118 GLN A O 1
ATOM 930 N N . PRO A 1 119 ? 3.175 -0.963 -17.699 1.00 97.62 119 PRO A N 1
ATOM 931 C CA . PRO A 1 119 ? 2.649 0.292 -18.211 1.00 97.62 119 PRO A CA 1
ATOM 932 C C . PRO A 1 119 ? 1.980 0.095 -19.578 1.00 97.62 119 PRO A C 1
ATOM 934 O O . PRO A 1 119 ? 2.205 -0.894 -20.278 1.00 97.62 119 PRO A O 1
ATOM 937 N N . LEU A 1 120 ? 1.096 1.026 -19.944 1.00 96.38 120 LEU A N 1
ATOM 938 C CA . LEU A 1 120 ? 0.508 1.077 -21.288 1.00 96.38 120 LEU A CA 1
ATOM 939 C C . LEU A 1 120 ? 1.275 2.000 -22.231 1.00 96.38 120 LEU A C 1
ATOM 941 O O . LEU A 1 120 ? 1.221 1.792 -23.439 1.00 96.38 120 LEU A O 1
ATOM 945 N N . ASP A 1 121 ? 1.948 2.994 -21.664 1.00 95.62 121 ASP A N 1
ATOM 946 C CA . ASP A 1 121 ? 2.609 4.080 -22.369 1.00 95.62 121 ASP A CA 1
ATOM 947 C C . ASP A 1 121 ? 4.084 4.135 -21.934 1.00 95.62 121 ASP A C 1
ATOM 949 O O . ASP A 1 121 ? 4.469 3.532 -20.926 1.00 95.62 121 ASP A O 1
ATOM 953 N N . ALA A 1 122 ? 4.917 4.839 -22.703 1.00 96.69 122 ALA A N 1
ATOM 954 C CA . ALA A 1 122 ? 6.322 5.032 -22.357 1.00 96.69 122 ALA A CA 1
ATOM 955 C C . ALA A 1 122 ? 6.466 5.772 -21.018 1.00 96.69 122 ALA A C 1
ATOM 957 O O . ALA A 1 122 ? 5.642 6.610 -20.650 1.00 96.69 122 ALA A O 1
ATOM 958 N N . TRP A 1 123 ? 7.534 5.463 -20.291 1.00 97.88 123 TRP A N 1
ATOM 959 C CA . TRP A 1 123 ? 7.819 6.046 -18.985 1.00 97.88 123 TRP A CA 1
ATOM 960 C C . TRP A 1 123 ? 9.328 6.090 -18.746 1.00 97.88 123 TRP A C 1
ATOM 962 O O . TRP A 1 123 ? 10.079 5.332 -19.366 1.00 97.88 123 TRP A O 1
ATOM 972 N N . SER A 1 124 ? 9.754 6.938 -17.813 1.00 98.19 124 SER A N 1
ATOM 973 C CA . SER A 1 124 ? 11.152 7.063 -17.405 1.00 98.19 124 SER A CA 1
ATOM 974 C C . SER A 1 124 ? 11.284 6.900 -15.898 1.00 98.19 124 SER A C 1
ATOM 976 O O . SER A 1 124 ? 10.517 7.482 -15.133 1.00 98.19 124 SER A O 1
ATOM 978 N N . CYS A 1 125 ? 12.261 6.109 -15.471 1.00 98.12 125 CYS A N 1
ATOM 979 C CA . CYS A 1 125 ? 12.629 5.936 -14.077 1.00 98.12 125 CYS A CA 1
ATOM 980 C C . CYS A 1 125 ? 13.108 7.267 -13.500 1.00 98.12 125 CYS A C 1
ATOM 982 O O . CYS A 1 125 ? 14.053 7.860 -14.020 1.00 98.12 125 CYS A O 1
ATOM 984 N N . HIS A 1 126 ? 12.511 7.706 -12.392 1.00 97.06 126 HIS A N 1
ATOM 985 C CA . HIS A 1 126 ? 12.881 8.970 -11.753 1.00 97.06 126 HIS A CA 1
ATOM 986 C C . HIS A 1 126 ? 14.315 8.970 -11.189 1.00 97.06 126 HIS A C 1
ATOM 988 O O . HIS A 1 126 ? 14.867 10.038 -10.951 1.00 97.06 126 HIS A O 1
ATOM 994 N N . ARG A 1 127 ? 14.914 7.789 -10.964 1.00 96.44 127 ARG A N 1
ATOM 995 C CA . ARG A 1 127 ? 16.265 7.646 -10.390 1.00 96.44 127 ARG A CA 1
ATOM 996 C C . ARG A 1 127 ? 17.365 7.627 -11.446 1.00 96.44 127 ARG A C 1
ATOM 998 O O . ARG A 1 127 ? 18.390 8.266 -11.258 1.00 96.44 127 ARG A O 1
ATOM 1005 N N . CYS A 1 128 ? 17.173 6.879 -12.536 1.00 97.88 128 CYS A N 1
ATOM 1006 C CA . CYS A 1 128 ? 18.217 6.650 -13.544 1.00 97.88 128 CYS A CA 1
ATOM 1007 C C . CYS A 1 128 ? 17.872 7.149 -14.955 1.00 97.88 128 CYS A C 1
ATOM 1009 O O . CYS A 1 128 ? 18.696 7.024 -15.855 1.00 97.88 128 CYS A O 1
ATOM 1011 N N . GLY A 1 129 ? 16.657 7.652 -15.190 1.00 97.62 129 GLY A N 1
ATOM 1012 C CA . GLY A 1 129 ? 16.189 8.096 -16.510 1.00 97.62 129 GLY A CA 1
ATOM 1013 C C . GLY A 1 129 ? 15.852 6.975 -17.505 1.00 97.62 129 GLY A C 1
ATOM 1014 O O . GLY A 1 129 ? 15.234 7.250 -18.530 1.00 97.62 129 GLY A O 1
ATOM 1015 N N . GLY A 1 130 ? 16.207 5.718 -17.209 1.00 97.00 130 GLY A N 1
ATOM 1016 C CA . GLY A 1 130 ? 15.918 4.551 -18.053 1.00 97.00 130 GLY A CA 1
ATOM 1017 C C . GLY A 1 130 ? 14.435 4.159 -18.102 1.00 97.00 130 GLY A C 1
ATOM 1018 O O . GLY A 1 130 ? 13.586 4.820 -17.517 1.00 97.00 130 GLY A O 1
ATOM 1019 N N . SER A 1 131 ? 14.112 3.051 -18.770 1.00 96.25 131 SER A N 1
ATOM 1020 C CA . SER A 1 131 ? 12.741 2.522 -18.891 1.00 96.25 131 SER A CA 1
ATOM 1021 C C . SER A 1 131 ? 12.721 0.992 -18.756 1.00 96.25 131 SER A C 1
ATOM 1023 O O . SER A 1 131 ? 13.740 0.387 -18.421 1.00 96.25 131 SER A O 1
ATOM 1025 N N . GLY A 1 132 ? 11.571 0.360 -18.991 1.00 94.44 132 GLY A N 1
ATOM 1026 C CA . GLY A 1 132 ? 11.419 -1.096 -18.990 1.00 94.44 132 GLY A CA 1
ATOM 1027 C C . GLY A 1 132 ? 9.964 -1.557 -19.086 1.00 94.44 132 GLY A C 1
ATOM 1028 O O . GLY A 1 132 ? 9.039 -0.745 -19.134 1.00 94.44 132 GLY A O 1
ATOM 1029 N N . ASP A 1 133 ? 9.756 -2.873 -19.064 1.00 96.38 133 ASP A N 1
ATOM 1030 C CA . ASP A 1 133 ? 8.419 -3.483 -19.172 1.00 96.38 133 ASP A CA 1
ATOM 1031 C C . ASP A 1 133 ? 7.590 -3.385 -17.890 1.00 96.38 133 ASP A C 1
ATOM 1033 O O . ASP A 1 133 ? 6.375 -3.588 -17.905 1.00 96.38 133 ASP A O 1
ATOM 1037 N N . LEU A 1 134 ? 8.252 -3.115 -16.766 1.00 98.12 134 LEU A N 1
ATOM 1038 C CA . LEU A 1 134 ? 7.671 -3.096 -15.436 1.00 98.12 134 LEU A CA 1
ATOM 1039 C C . LEU A 1 134 ? 8.223 -1.911 -14.642 1.00 98.12 134 LEU A C 1
ATOM 1041 O O . LEU A 1 134 ? 9.420 -1.622 -14.682 1.00 98.12 134 LEU A O 1
ATOM 1045 N N . LEU A 1 135 ? 7.346 -1.262 -13.880 1.00 97.88 135 LEU A N 1
ATOM 1046 C CA . LEU A 1 135 ? 7.693 -0.177 -12.965 1.00 97.88 135 LEU A CA 1
ATOM 1047 C C . LEU A 1 135 ? 7.025 -0.374 -11.608 1.00 97.88 135 LEU A C 1
ATOM 1049 O O . LEU A 1 135 ? 5.968 -0.995 -11.507 1.00 97.88 135 LEU A O 1
ATOM 1053 N N . ILE A 1 136 ? 7.597 0.208 -10.564 1.00 97.38 136 ILE A N 1
ATOM 1054 C CA . ILE A 1 136 ? 6.933 0.387 -9.272 1.00 97.38 136 ILE A CA 1
ATOM 1055 C C . ILE A 1 136 ? 6.786 1.882 -8.992 1.00 97.38 136 ILE A C 1
ATOM 1057 O O . ILE A 1 136 ? 7.642 2.679 -9.365 1.00 97.38 136 ILE A O 1
ATOM 1061 N N . MET A 1 137 ? 5.664 2.277 -8.392 1.00 96.06 137 MET A N 1
ATOM 1062 C CA . MET A 1 137 ? 5.452 3.668 -7.992 1.00 96.06 137 MET A CA 1
ATOM 1063 C C . MET A 1 137 ? 6.091 3.902 -6.629 1.00 96.06 137 MET A C 1
ATOM 1065 O O . MET A 1 137 ? 5.709 3.247 -5.660 1.00 96.06 137 MET A O 1
ATOM 1069 N N . GLU A 1 138 ? 7.002 4.862 -6.571 1.00 91.00 138 GLU A N 1
ATOM 1070 C CA . GLU A 1 138 ? 7.627 5.366 -5.350 1.00 91.00 138 GLU A CA 1
ATOM 1071 C C . GLU A 1 138 ? 7.511 6.898 -5.336 1.00 91.00 138 GLU A C 1
ATOM 1073 O O . GLU A 1 138 ? 6.902 7.493 -6.231 1.00 91.00 138 GLU A O 1
ATOM 1078 N N . ASP A 1 139 ? 8.069 7.537 -4.315 1.00 88.50 139 ASP A N 1
ATOM 1079 C CA . ASP A 1 139 ? 8.290 8.980 -4.314 1.00 88.50 139 ASP A CA 1
ATOM 1080 C C . ASP A 1 139 ? 9.578 9.340 -5.080 1.00 88.50 139 ASP A C 1
ATOM 1082 O O . ASP A 1 139 ? 10.589 8.657 -4.889 1.00 88.50 139 ASP A O 1
ATOM 1086 N N . PRO A 1 140 ? 9.573 10.368 -5.954 1.00 91.31 140 PRO A N 1
ATOM 1087 C CA . PRO A 1 140 ? 8.424 11.158 -6.427 1.00 91.31 140 PRO A CA 1
ATOM 1088 C C . PRO A 1 140 ? 7.651 10.527 -7.600 1.00 91.31 140 PRO A C 1
ATOM 1090 O O . PRO A 1 140 ? 6.623 11.061 -8.030 1.00 91.31 140 PRO A O 1
ATOM 1093 N N . GLY A 1 141 ? 8.118 9.410 -8.162 1.00 94.00 141 GLY A N 1
ATOM 1094 C CA . GLY A 1 141 ? 7.536 8.864 -9.386 1.00 94.00 141 GLY A CA 1
ATOM 1095 C C . GLY A 1 141 ? 7.870 7.401 -9.681 1.00 94.00 141 GLY A C 1
ATOM 1096 O O . GLY A 1 141 ? 8.273 6.642 -8.797 1.00 94.00 141 GLY A O 1
ATOM 1097 N N . PRO A 1 142 ? 7.676 6.960 -10.936 1.00 97.12 142 PRO A N 1
ATOM 1098 C CA . PRO A 1 142 ? 7.931 5.577 -11.313 1.00 97.12 142 PRO A CA 1
ATOM 1099 C C . PRO A 1 142 ? 9.424 5.240 -11.185 1.00 97.12 142 PRO A C 1
ATOM 1101 O O . PRO A 1 142 ? 10.297 6.053 -11.493 1.00 97.12 142 PRO A O 1
ATOM 1104 N N . SER A 1 143 ? 9.714 4.031 -10.721 1.00 97.56 143 SER A N 1
ATOM 1105 C CA . SER A 1 143 ? 11.055 3.487 -10.505 1.00 97.56 143 SER A CA 1
ATOM 1106 C C . SER A 1 143 ? 11.168 2.150 -11.235 1.00 97.56 143 SER A C 1
ATOM 1108 O O . SER A 1 143 ? 10.219 1.357 -11.229 1.00 97.56 143 SER A O 1
ATOM 1110 N N . CYS A 1 144 ? 12.297 1.891 -11.900 1.00 97.81 144 CYS A N 1
ATOM 1111 C CA . CYS A 1 144 ? 12.547 0.573 -12.484 1.00 97.81 144 CYS A CA 1
ATOM 1112 C C . CYS A 1 144 ? 12.838 -0.450 -11.392 1.00 97.81 144 CYS A C 1
ATOM 1114 O O . CYS A 1 144 ? 13.282 -0.099 -10.299 1.00 97.81 144 CYS A O 1
ATOM 1116 N N . LEU A 1 145 ? 12.599 -1.728 -11.694 1.00 97.38 145 LEU A N 1
ATOM 1117 C CA . LEU A 1 145 ? 12.781 -2.791 -10.708 1.00 97.38 145 LEU A CA 1
ATOM 1118 C C . LEU A 1 145 ? 14.212 -2.814 -10.161 1.00 97.38 145 LEU A C 1
ATOM 1120 O O . LEU A 1 145 ? 14.379 -2.926 -8.956 1.00 97.38 145 LEU A O 1
ATOM 1124 N N . ALA A 1 146 ? 15.228 -2.593 -10.998 1.00 97.06 146 ALA A N 1
ATOM 1125 C CA . ALA A 1 146 ? 16.616 -2.501 -10.545 1.00 97.06 146 ALA A CA 1
ATOM 1126 C C . ALA A 1 146 ? 16.829 -1.375 -9.516 1.00 97.06 146 ALA A C 1
ATOM 1128 O O . ALA A 1 146 ? 17.313 -1.632 -8.416 1.00 97.06 146 ALA A O 1
ATOM 1129 N N . CYS A 1 147 ? 16.402 -0.143 -9.817 1.00 97.06 147 CYS A N 1
ATOM 1130 C CA . CYS A 1 147 ? 16.552 0.991 -8.898 1.00 97.06 147 CYS A CA 1
ATOM 1131 C C . CYS A 1 147 ? 15.712 0.867 -7.618 1.00 97.06 147 CYS A C 1
ATOM 1133 O O . CYS A 1 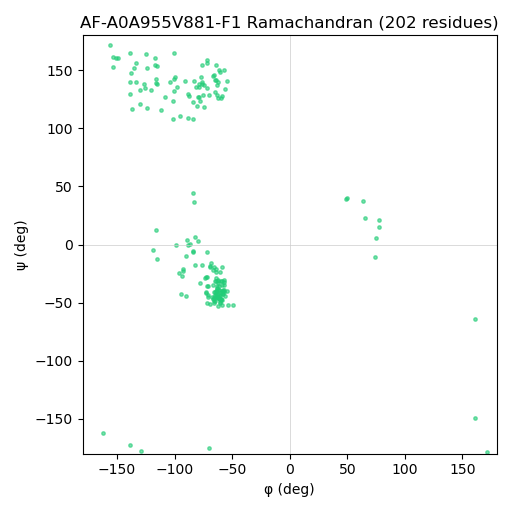147 ? 16.037 1.511 -6.618 1.00 97.06 147 CYS A O 1
ATOM 1135 N N . ALA A 1 148 ? 14.648 0.063 -7.649 1.00 95.69 148 ALA A N 1
ATOM 1136 C CA . ALA A 1 148 ? 13.823 -0.259 -6.492 1.00 95.69 148 ALA A CA 1
ATOM 1137 C C . ALA A 1 148 ? 14.338 -1.478 -5.693 1.00 95.69 148 ALA A C 1
ATOM 1139 O O . ALA A 1 148 ? 13.721 -1.852 -4.701 1.00 95.69 148 ALA A O 1
ATOM 1140 N N . GLY A 1 149 ? 15.442 -2.118 -6.102 1.00 95.50 149 GLY A N 1
ATOM 1141 C CA . GLY A 1 149 ? 15.982 -3.309 -5.427 1.00 95.50 149 GLY A CA 1
ATOM 1142 C C . GLY A 1 149 ? 15.237 -4.615 -5.742 1.00 95.50 149 GLY A C 1
ATOM 1143 O O . GLY A 1 149 ? 15.309 -5.571 -4.981 1.00 95.50 149 GLY A O 1
ATOM 1144 N N . LEU A 1 150 ? 14.505 -4.657 -6.856 1.00 96.62 150 LEU A N 1
ATOM 1145 C CA . LEU A 1 150 ? 13.723 -5.794 -7.358 1.00 96.62 150 LEU A CA 1
ATOM 1146 C C . LEU A 1 150 ? 14.250 -6.328 -8.708 1.00 96.62 150 LEU A C 1
ATOM 1148 O O . LEU A 1 150 ? 13.540 -7.066 -9.387 1.00 96.62 150 LEU A O 1
ATOM 1152 N N . GLY A 1 151 ? 15.446 -5.912 -9.139 1.00 95.31 151 GLY A N 1
ATOM 1153 C CA . GLY A 1 151 ? 15.972 -6.168 -10.490 1.00 95.31 151 GLY A CA 1
ATOM 1154 C C . GLY A 1 151 ? 16.208 -7.642 -10.826 1.00 95.31 151 GLY A C 1
ATOM 1155 O O . GLY A 1 151 ? 16.065 -8.020 -11.982 1.00 95.31 151 GLY A O 1
ATOM 1156 N N . GLU A 1 152 ? 16.495 -8.464 -9.816 1.00 95.25 152 GLU A N 1
ATOM 1157 C CA . GLU A 1 152 ? 16.749 -9.905 -9.969 1.00 95.25 152 GLU A CA 1
ATOM 1158 C C . GLU A 1 152 ? 15.462 -10.747 -10.000 1.00 95.25 152 GLU A C 1
ATOM 1160 O O . GLU A 1 152 ? 15.506 -11.960 -10.212 1.00 95.25 152 GLU A O 1
ATOM 1165 N N . LEU A 1 153 ? 14.296 -10.135 -9.757 1.00 97.00 153 LEU A N 1
ATOM 1166 C CA . LEU A 1 153 ? 13.032 -10.864 -9.758 1.00 97.00 153 LEU A CA 1
ATOM 1167 C C . LEU A 1 153 ? 12.579 -11.175 -11.185 1.00 97.00 153 LEU A C 1
ATOM 1169 O O . LEU A 1 153 ? 12.589 -10.322 -12.074 1.00 97.00 153 LEU A O 1
ATOM 1173 N N . VAL A 1 154 ? 12.077 -12.390 -11.378 1.00 97.00 154 VAL A N 1
ATOM 1174 C CA . VAL A 1 154 ? 11.582 -12.888 -12.662 1.00 97.00 154 VAL A CA 1
ATOM 1175 C C . VAL A 1 154 ? 10.064 -12.834 -12.727 1.00 97.00 154 VAL A C 1
ATOM 1177 O O . VAL A 1 154 ? 9.359 -13.089 -11.747 1.00 97.00 154 VAL A O 1
ATOM 1180 N N . PHE A 1 155 ? 9.540 -12.496 -13.903 1.00 97.12 155 PHE A N 1
ATOM 1181 C CA . PHE A 1 155 ? 8.103 -12.408 -14.126 1.00 97.12 155 PHE A CA 1
ATOM 1182 C C . PHE A 1 155 ? 7.479 -13.789 -14.363 1.00 97.12 155 PHE A C 1
ATOM 1184 O O . PHE A 1 155 ? 7.773 -14.464 -15.346 1.00 97.12 155 PHE A O 1
ATOM 1191 N N . LEU A 1 156 ? 6.551 -14.166 -13.485 1.00 96.44 156 LEU A N 1
ATOM 1192 C CA . LEU A 1 156 ? 5.659 -15.310 -13.624 1.00 96.44 156 LEU A CA 1
ATOM 1193 C C . LEU A 1 156 ? 4.269 -14.821 -14.076 1.00 96.44 156 LEU A C 1
ATOM 1195 O O . LEU A 1 156 ? 3.538 -14.230 -13.264 1.00 96.44 156 LEU A O 1
ATOM 1199 N N . PRO A 1 157 ? 3.862 -15.058 -15.337 1.00 95.62 157 PRO A N 1
ATOM 1200 C CA . PRO A 1 157 ? 2.537 -14.674 -15.809 1.00 95.62 157 PRO A CA 1
ATOM 1201 C C . PRO A 1 157 ? 1.422 -15.426 -15.073 1.00 95.62 157 PRO A C 1
ATOM 1203 O O . PRO A 1 157 ? 1.589 -16.534 -14.565 1.00 95.62 157 PRO A O 1
ATOM 1206 N N . ALA A 1 158 ? 0.243 -14.812 -15.022 1.00 93.00 158 ALA A N 1
ATOM 1207 C CA . ALA A 1 158 ? -0.960 -15.475 -14.541 1.00 93.00 158 ALA A CA 1
ATOM 1208 C C . ALA A 1 158 ? -1.376 -16.609 -15.495 1.00 93.00 158 ALA A C 1
ATOM 1210 O O . ALA A 1 158 ? -1.267 -16.480 -16.711 1.00 93.00 158 ALA A O 1
ATOM 1211 N N . GLY A 1 159 ? -1.911 -17.693 -14.936 1.00 90.88 159 GLY A N 1
ATOM 1212 C CA . GLY A 1 159 ? -2.410 -18.839 -15.699 1.00 90.88 159 GLY A CA 1
ATOM 1213 C C . GLY A 1 159 ? -2.522 -20.068 -14.809 1.00 90.88 159 GLY A C 1
ATOM 1214 O O . GLY A 1 159 ? -3.624 -20.505 -14.491 1.00 90.88 159 GLY A O 1
ATOM 1215 N N . ASP A 1 160 ? -1.384 -20.550 -14.309 1.00 91.88 160 ASP A N 1
ATOM 1216 C CA . ASP A 1 160 ? -1.346 -21.664 -13.362 1.00 91.88 160 ASP A CA 1
ATOM 1217 C C . ASP A 1 160 ? -1.465 -21.169 -11.908 1.00 91.88 160 ASP A C 1
ATOM 1219 O O . ASP A 1 160 ? -0.554 -20.573 -11.318 1.00 91.88 160 ASP A O 1
ATOM 1223 N N . ALA A 1 161 ? -2.623 -21.434 -11.301 1.00 91.25 161 ALA A N 1
ATOM 1224 C CA . ALA A 1 161 ? -2.903 -21.087 -9.912 1.00 91.25 161 ALA A CA 1
ATOM 1225 C C . ALA A 1 161 ? -2.021 -21.850 -8.902 1.00 91.25 161 ALA A C 1
ATOM 1227 O O . ALA A 1 161 ? -1.725 -21.315 -7.829 1.00 91.25 161 ALA A O 1
ATOM 1228 N N . ARG A 1 162 ? -1.605 -23.087 -9.212 1.00 93.75 162 ARG A N 1
ATOM 1229 C CA . ARG A 1 162 ? -0.718 -23.893 -8.359 1.00 93.75 162 ARG A CA 1
ATOM 1230 C C . ARG A 1 162 ? 0.692 -23.320 -8.394 1.00 93.75 162 ARG A C 1
ATOM 1232 O O . ARG A 1 162 ? 1.232 -23.047 -7.320 1.00 93.75 162 ARG A O 1
ATOM 1239 N N . ALA A 1 163 ? 1.239 -23.071 -9.585 1.00 92.62 163 ALA A N 1
ATOM 1240 C CA . ALA A 1 163 ? 2.572 -22.487 -9.744 1.00 92.62 163 ALA A CA 1
ATOM 1241 C C . ALA A 1 163 ? 2.655 -21.096 -9.096 1.00 92.62 163 ALA A C 1
ATOM 1243 O O . ALA A 1 163 ? 3.509 -20.853 -8.248 1.00 92.62 163 ALA A O 1
ATOM 1244 N N . THR A 1 164 ? 1.697 -20.207 -9.384 1.00 93.75 164 THR A N 1
ATOM 1245 C CA . THR A 1 164 ? 1.669 -18.853 -8.793 1.00 93.75 164 THR A CA 1
ATOM 1246 C C . THR A 1 164 ? 1.533 -18.857 -7.270 1.00 93.75 164 THR A C 1
ATOM 1248 O O . THR A 1 164 ? 2.130 -18.010 -6.604 1.00 93.75 164 THR A O 1
ATOM 1251 N N . ARG A 1 165 ? 0.781 -19.802 -6.685 1.00 93.75 165 ARG A N 1
ATOM 1252 C CA . ARG A 1 165 ? 0.679 -19.943 -5.222 1.00 93.75 165 ARG A CA 1
ATOM 1253 C C . ARG A 1 165 ? 1.973 -20.474 -4.609 1.00 93.75 165 ARG A C 1
ATOM 1255 O O . ARG A 1 165 ? 2.388 -19.951 -3.580 1.00 93.75 165 ARG A O 1
ATOM 1262 N N . ARG A 1 166 ? 2.590 -21.490 -5.222 1.00 95.25 166 ARG A N 1
ATOM 1263 C CA . ARG A 1 166 ? 3.852 -22.087 -4.755 1.00 95.25 166 ARG A CA 1
ATOM 1264 C C . ARG A 1 166 ? 5.007 -21.097 -4.839 1.00 95.25 166 ARG A C 1
ATOM 1266 O O . ARG A 1 166 ? 5.667 -20.886 -3.830 1.00 95.25 166 ARG A O 1
ATOM 1273 N N . ALA A 1 167 ? 5.171 -20.433 -5.983 1.00 95.69 167 ALA A N 1
ATOM 1274 C CA . ALA A 1 167 ? 6.216 -19.434 -6.181 1.00 95.69 167 ALA A CA 1
ATOM 1275 C C . ALA A 1 167 ? 6.079 -18.301 -5.159 1.00 95.69 167 ALA A C 1
ATOM 1277 O O . ALA A 1 167 ? 7.024 -17.989 -4.448 1.00 95.69 167 ALA A O 1
ATOM 1278 N N . LYS A 1 168 ? 4.864 -17.762 -4.981 1.00 94.62 168 LYS A N 1
ATOM 1279 C CA . LYS A 1 168 ? 4.594 -16.743 -3.957 1.00 94.62 168 LYS A CA 1
ATOM 1280 C C . LYS A 1 168 ? 4.933 -17.207 -2.536 1.00 94.62 168 LYS A C 1
ATOM 1282 O O . LYS A 1 168 ? 5.381 -16.396 -1.739 1.00 94.62 168 LYS A O 1
ATOM 1287 N N . ALA A 1 169 ? 4.654 -18.466 -2.199 1.00 93.50 169 ALA A N 1
ATOM 1288 C CA . ALA A 1 169 ? 4.897 -18.995 -0.858 1.00 93.50 169 ALA A CA 1
ATOM 1289 C C . ALA A 1 169 ? 6.386 -19.244 -0.571 1.00 93.50 169 ALA A C 1
ATOM 1291 O O . ALA A 1 169 ? 6.782 -19.186 0.587 1.00 93.50 169 ALA A O 1
ATOM 1292 N N . LYS A 1 170 ? 7.181 -19.533 -1.606 1.00 94.75 170 LYS A N 1
ATOM 1293 C CA . LYS A 1 170 ? 8.620 -19.807 -1.493 1.00 94.75 170 LYS A CA 1
ATOM 1294 C C . LYS A 1 170 ? 9.500 -18.565 -1.674 1.00 94.75 170 LYS A C 1
ATOM 1296 O O . LYS A 1 170 ? 10.637 -18.577 -1.229 1.00 94.75 170 LYS A O 1
ATOM 1301 N N . SER A 1 171 ? 8.984 -17.516 -2.315 1.00 94.88 171 SER A N 1
ATOM 1302 C CA . SER A 1 171 ? 9.716 -16.272 -2.577 1.00 94.88 171 SER A CA 1
ATOM 1303 C C . SER A 1 171 ? 9.775 -15.396 -1.325 1.00 94.88 171 SER A C 1
ATOM 1305 O O . SER A 1 171 ? 8.725 -15.007 -0.803 1.00 94.88 171 SER A O 1
ATOM 1307 N N . GLY A 1 172 ? 10.978 -15.032 -0.877 1.00 92.56 172 GLY A N 1
ATOM 1308 C CA . GLY A 1 172 ? 11.190 -14.099 0.234 1.00 92.56 172 GLY A CA 1
ATOM 1309 C C . GLY A 1 172 ? 10.708 -12.688 -0.106 1.00 92.56 172 GLY A C 1
ATOM 1310 O O . GLY A 1 172 ? 10.029 -12.037 0.692 1.00 92.56 172 GLY A O 1
ATOM 1311 N N . VAL A 1 173 ? 10.972 -12.249 -1.339 1.00 93.69 173 VAL A N 1
ATOM 1312 C CA . VAL A 1 173 ? 10.438 -11.004 -1.909 1.00 93.69 173 VAL A CA 1
ATOM 1313 C C . VAL A 1 173 ? 9.623 -11.313 -3.157 1.00 93.69 173 VAL A C 1
ATOM 1315 O O . VAL A 1 173 ? 10.058 -12.050 -4.033 1.00 93.69 173 VAL A O 1
ATOM 1318 N N . TYR A 1 174 ? 8.428 -10.736 -3.262 1.00 96.25 174 TYR A N 1
ATOM 1319 C CA . TYR A 1 174 ? 7.609 -10.818 -4.469 1.00 96.25 174 TYR A CA 1
ATOM 1320 C C . TYR A 1 174 ? 6.757 -9.557 -4.629 1.00 96.25 174 TYR A C 1
ATOM 1322 O O . TYR A 1 174 ? 6.481 -8.838 -3.663 1.00 96.25 174 TYR A O 1
ATOM 1330 N N . ALA A 1 175 ? 6.280 -9.315 -5.848 1.00 97.38 175 ALA A N 1
ATOM 1331 C CA . ALA A 1 175 ? 5.300 -8.269 -6.119 1.00 97.38 175 ALA A CA 1
ATOM 1332 C C . ALA A 1 175 ? 4.219 -8.749 -7.087 1.00 97.38 175 ALA A C 1
ATOM 1334 O O . ALA A 1 175 ? 4.465 -9.552 -7.986 1.00 97.38 175 ALA A O 1
ATOM 1335 N N . VAL A 1 176 ? 3.000 -8.242 -6.920 1.00 97.62 176 VAL A N 1
ATOM 1336 C CA . VAL A 1 176 ? 1.912 -8.488 -7.866 1.00 97.62 176 VAL A CA 1
ATOM 1337 C C . VAL A 1 176 ? 2.071 -7.583 -9.065 1.00 97.62 176 VAL A C 1
ATOM 1339 O O . VAL A 1 176 ? 2.114 -6.364 -8.923 1.00 97.62 176 VAL A O 1
ATOM 1342 N N . VAL A 1 177 ? 2.075 -8.185 -10.252 1.00 98.38 177 VAL A N 1
ATOM 1343 C CA . VAL A 1 177 ? 2.074 -7.431 -11.502 1.00 98.38 177 VAL A CA 1
ATOM 1344 C C . VAL A 1 177 ? 0.642 -7.128 -11.910 1.00 98.38 177 VAL A C 1
ATOM 1346 O O . VAL A 1 177 ? -0.197 -8.033 -12.009 1.00 98.38 177 VAL A O 1
ATOM 1349 N N . VAL A 1 178 ? 0.362 -5.857 -12.172 1.00 98.06 178 VAL A N 1
ATOM 1350 C CA . VAL A 1 178 ? -0.927 -5.371 -12.667 1.00 98.06 178 VAL A CA 1
ATOM 1351 C C . VAL A 1 178 ? -0.759 -4.602 -13.968 1.00 98.06 178 VAL A C 1
ATOM 1353 O O . VAL A 1 178 ? 0.259 -3.963 -14.200 1.00 98.06 178 VAL A O 1
ATOM 1356 N N . ARG A 1 179 ? -1.796 -4.599 -14.803 1.00 98.19 179 ARG A N 1
ATOM 1357 C CA . ARG A 1 179 ? -1.866 -3.775 -16.016 1.00 98.19 179 ARG A CA 1
ATOM 1358 C C . ARG A 1 179 ? -3.221 -3.097 -16.097 1.00 98.19 179 ARG A C 1
ATOM 1360 O O . ARG A 1 179 ? -4.237 -3.726 -15.796 1.00 98.19 179 ARG A O 1
ATOM 1367 N N . PHE A 1 180 ? -3.258 -1.832 -16.508 1.00 97.44 180 PHE A N 1
ATOM 1368 C CA . PHE A 1 180 ? -4.525 -1.137 -16.714 1.00 97.44 180 PHE A CA 1
ATOM 1369 C C . PHE A 1 180 ? -5.257 -1.700 -17.940 1.00 97.44 180 PHE A C 1
ATOM 1371 O O . PHE A 1 180 ? -4.691 -1.814 -19.026 1.00 97.44 180 PHE A O 1
ATOM 1378 N N . SER A 1 181 ? -6.527 -2.057 -17.771 1.00 97.19 181 SER A N 1
ATOM 1379 C CA . SER A 1 181 ? -7.418 -2.462 -18.855 1.00 97.19 181 SER A CA 1
ATOM 1380 C C . SER A 1 181 ? -8.224 -1.254 -19.315 1.00 97.19 181 SER A C 1
ATOM 1382 O O . SER A 1 181 ? -9.107 -0.792 -18.591 1.00 97.19 181 SER A O 1
ATOM 1384 N N . ARG A 1 182 ? -7.953 -0.760 -20.533 1.00 95.75 182 ARG A N 1
ATOM 1385 C CA . ARG A 1 182 ? -8.714 0.352 -21.138 1.00 95.75 182 ARG A CA 1
ATOM 1386 C C . ARG A 1 182 ? -10.199 -0.000 -21.277 1.00 95.75 182 ARG A C 1
ATOM 1388 O O . ARG A 1 182 ? -11.051 0.804 -20.918 1.00 95.75 182 ARG A O 1
ATOM 1395 N N . ALA A 1 183 ? -10.499 -1.233 -21.693 1.00 96.62 183 ALA A N 1
ATOM 1396 C CA . ALA A 1 183 ? -11.869 -1.720 -21.854 1.00 96.62 183 ALA A CA 1
ATOM 1397 C C . ALA A 1 183 ? -12.649 -1.761 -20.528 1.00 96.62 183 ALA A C 1
ATOM 1399 O O . ALA A 1 183 ? -13.821 -1.403 -20.487 1.00 96.62 183 ALA A O 1
ATOM 1400 N N . ARG A 1 184 ? -12.002 -2.181 -19.430 1.00 95.06 184 ARG A N 1
ATOM 1401 C CA . ARG A 1 184 ? -12.654 -2.330 -18.115 1.00 95.06 184 ARG A CA 1
ATOM 1402 C C . ARG A 1 184 ? -12.428 -1.160 -17.156 1.00 95.06 184 ARG A C 1
ATOM 1404 O O . ARG A 1 184 ? -12.922 -1.214 -16.031 1.00 95.06 184 ARG A O 1
ATOM 1411 N N . LYS A 1 185 ? -11.669 -0.145 -17.582 1.00 95.25 185 LYS A N 1
ATOM 1412 C CA . LYS A 1 185 ? -11.288 1.053 -16.817 1.00 95.25 185 LYS A CA 1
ATOM 1413 C C . LYS A 1 185 ? -10.742 0.745 -15.414 1.00 95.25 185 LYS A C 1
ATOM 1415 O O . LYS A 1 185 ? -11.052 1.439 -14.452 1.00 95.25 185 LYS A O 1
ATOM 1420 N N . ARG A 1 186 ? -9.942 -0.317 -15.282 1.00 95.00 186 ARG A N 1
ATOM 1421 C CA . ARG A 1 186 ? -9.346 -0.733 -14.000 1.00 95.00 186 ARG A CA 1
ATOM 1422 C C . ARG A 1 186 ? -8.047 -1.503 -14.190 1.00 95.00 186 ARG A C 1
ATOM 1424 O O . ARG A 1 186 ? -7.806 -2.059 -15.259 1.00 95.00 186 ARG A O 1
ATOM 1431 N N . TYR A 1 187 ? -7.247 -1.589 -13.131 1.00 95.69 187 TYR A N 1
ATOM 1432 C CA . TYR A 1 187 ? -6.093 -2.485 -13.085 1.00 95.69 187 TYR A CA 1
ATOM 1433 C C . TYR A 1 187 ? -6.531 -3.945 -12.961 1.00 95.69 187 TYR A C 1
ATOM 1435 O O . TYR A 1 187 ? -7.391 -4.288 -12.151 1.00 95.69 187 TYR A O 1
ATOM 1443 N N . GLU A 1 188 ? -5.914 -4.807 -13.759 1.00 97.12 188 GLU A N 1
ATOM 1444 C CA . GLU A 1 188 ? -6.085 -6.254 -13.713 1.00 97.12 188 GLU A CA 1
ATOM 1445 C C . GLU A 1 188 ? -4.762 -6.911 -13.341 1.00 97.12 188 GLU A C 1
ATOM 1447 O O . GLU A 1 188 ? -3.711 -6.530 -13.858 1.00 97.12 188 GLU A O 1
ATOM 1452 N N . ARG A 1 189 ? -4.815 -7.933 -12.485 1.00 96.81 189 ARG A N 1
ATOM 1453 C CA . ARG A 1 189 ? -3.645 -8.754 -12.169 1.00 96.81 189 ARG A CA 1
ATOM 1454 C C . ARG A 1 189 ? -3.193 -9.520 -13.413 1.00 96.81 189 ARG A C 1
ATOM 1456 O O . ARG A 1 189 ? -4.012 -10.156 -14.073 1.00 96.81 189 ARG A O 1
ATOM 1463 N N . LYS A 1 190 ? -1.896 -9.461 -13.711 1.00 97.56 190 LYS A N 1
ATOM 1464 C CA . LYS A 1 190 ? -1.254 -10.145 -14.846 1.00 97.56 190 LYS A CA 1
ATOM 1465 C C . LYS A 1 190 ? -0.242 -11.205 -14.433 1.00 97.56 190 LYS A C 1
ATOM 1467 O O . LYS A 1 190 ? 0.128 -12.013 -15.271 1.00 97.56 190 LYS A O 1
ATOM 1472 N N . GLY A 1 191 ? 0.153 -11.251 -13.163 1.00 96.94 191 GLY A N 1
ATOM 1473 C CA . GLY A 1 191 ? 1.079 -12.263 -12.668 1.00 96.94 191 GLY A CA 1
ATOM 1474 C C . GLY A 1 191 ? 1.726 -11.858 -11.353 1.00 96.94 191 GLY A C 1
ATOM 1475 O O . GLY A 1 191 ? 1.121 -11.141 -10.544 1.00 96.94 191 GLY A O 1
ATOM 1476 N N . LEU A 1 192 ? 2.949 -12.332 -11.161 1.00 97.62 192 LEU A N 1
ATOM 1477 C CA . LEU A 1 192 ? 3.842 -11.999 -10.060 1.00 97.62 192 LEU A CA 1
ATOM 1478 C C . LEU A 1 192 ? 5.246 -11.750 -10.612 1.00 97.62 192 LEU A C 1
ATOM 1480 O O . LEU A 1 192 ? 5.616 -12.352 -11.611 1.00 97.62 192 LEU A O 1
ATOM 1484 N N . VAL A 1 193 ? 6.032 -10.921 -9.940 1.00 97.88 193 VAL A N 1
ATOM 1485 C CA . VAL A 1 193 ? 7.493 -11.041 -9.981 1.00 97.88 193 VAL A CA 1
ATOM 1486 C C . VAL A 1 193 ? 7.938 -11.738 -8.703 1.00 97.88 193 VAL A C 1
ATOM 1488 O O . VAL A 1 193 ? 7.443 -11.404 -7.623 1.00 97.88 193 VAL A O 1
ATOM 1491 N N . VAL A 1 194 ? 8.789 -12.747 -8.843 1.00 97.62 194 VAL A N 1
ATOM 1492 C CA . VAL A 1 194 ? 9.251 -13.640 -7.768 1.00 97.62 194 VAL A CA 1
ATOM 1493 C C . VAL A 1 194 ? 10.742 -13.905 -7.927 1.00 97.62 194 VAL A C 1
ATOM 1495 O O . VAL A 1 194 ? 11.310 -13.648 -8.986 1.00 97.62 194 VAL A O 1
ATOM 1498 N N . GLU A 1 195 ? 11.380 -14.425 -6.889 1.00 97.12 195 GLU A N 1
ATOM 1499 C CA . GLU A 1 195 ? 12.774 -14.849 -6.955 1.00 97.12 195 GLU A CA 1
ATOM 1500 C C . GLU A 1 195 ? 12.932 -16.019 -7.946 1.00 97.12 195 GLU A C 1
ATOM 1502 O O . GLU A 1 195 ? 12.061 -16.899 -7.996 1.00 97.12 195 GLU A O 1
ATOM 1507 N N . PRO A 1 196 ? 14.026 -16.064 -8.732 1.00 96.56 196 PRO A N 1
ATOM 1508 C CA . PRO A 1 196 ? 14.262 -17.131 -9.709 1.00 96.56 196 PRO A CA 1
ATOM 1509 C C . PRO A 1 196 ? 14.198 -18.534 -9.100 1.00 96.56 196 PRO A C 1
ATOM 1511 O O . PRO A 1 196 ? 13.630 -19.449 -9.696 1.00 96.56 196 PRO A O 1
ATOM 1514 N N . ASP A 1 197 ? 14.745 -18.697 -7.898 1.00 95.56 197 ASP A N 1
ATOM 1515 C CA . ASP A 1 197 ? 14.791 -19.970 -7.177 1.00 95.56 197 ASP A CA 1
ATOM 1516 C C . ASP A 1 197 ? 13.383 -20.424 -6.809 1.00 95.56 197 ASP A C 1
ATOM 1518 O O . ASP A 1 197 ? 13.003 -21.548 -7.116 1.00 95.56 197 ASP A O 1
ATOM 1522 N N . ALA A 1 198 ? 12.568 -19.512 -6.271 1.00 94.50 198 ALA A N 1
ATOM 1523 C CA . ALA A 1 198 ? 11.178 -19.780 -5.924 1.00 94.50 198 ALA A CA 1
ATOM 1524 C C . ALA A 1 198 ? 10.316 -20.144 -7.142 1.00 94.50 198 ALA A C 1
ATOM 1526 O O . ALA A 1 198 ? 9.352 -20.902 -7.002 1.00 94.50 198 ALA A O 1
ATOM 1527 N N . LEU A 1 199 ? 10.637 -19.608 -8.327 1.00 94.19 199 LEU A N 1
ATOM 1528 C CA . LEU A 1 199 ? 9.970 -19.984 -9.570 1.00 94.19 199 LEU A CA 1
ATOM 1529 C C . LEU A 1 199 ? 10.330 -21.414 -9.991 1.00 94.19 199 LEU A C 1
ATOM 1531 O O . LEU A 1 199 ? 9.408 -22.195 -10.222 1.00 94.19 199 LEU A O 1
ATOM 1535 N N . ARG A 1 200 ? 11.626 -21.756 -10.049 1.00 92.31 200 ARG A N 1
ATOM 1536 C CA . ARG A 1 200 ? 12.105 -23.105 -10.419 1.00 92.31 200 ARG A CA 1
ATOM 1537 C C . ARG A 1 200 ? 11.450 -24.174 -9.544 1.00 92.31 200 ARG A C 1
ATOM 1539 O O . ARG A 1 200 ? 10.732 -25.044 -10.024 1.00 92.31 200 ARG A O 1
ATOM 1546 N N . ASP A 1 201 ? 11.536 -23.959 -8.240 1.00 88.88 201 ASP A N 1
ATOM 1547 C CA . ASP A 1 201 ? 10.942 -24.777 -7.188 1.00 88.88 201 ASP A CA 1
ATOM 1548 C C . ASP A 1 201 ? 9.411 -24.939 -7.238 1.00 88.88 201 ASP A C 1
ATOM 1550 O O . ASP A 1 201 ? 8.841 -25.768 -6.514 1.00 88.88 201 ASP A O 1
ATOM 1554 N N . ALA A 1 202 ? 8.718 -24.044 -7.940 1.00 89.12 202 ALA A N 1
ATOM 1555 C CA . ALA A 1 202 ? 7.267 -24.049 -8.064 1.00 89.12 202 ALA A CA 1
ATOM 1556 C C . ALA A 1 202 ? 6.790 -24.742 -9.343 1.00 89.12 202 ALA A C 1
ATOM 1558 O O . ALA A 1 202 ? 5.634 -25.186 -9.370 1.00 89.12 202 ALA A O 1
ATOM 1559 N N . THR A 1 203 ? 7.645 -24.780 -10.368 1.00 81.12 203 THR A N 1
ATOM 1560 C CA . THR A 1 203 ? 7.392 -25.410 -11.668 1.00 81.12 203 THR A CA 1
ATOM 1561 C C . THR A 1 203 ? 7.873 -26.855 -11.744 1.00 81.12 203 THR A C 1
ATOM 1563 O O . THR A 1 203 ? 7.318 -27.600 -12.550 1.00 81.12 203 THR A O 1
ATOM 1566 N N . ASP A 1 204 ? 8.825 -27.239 -10.891 1.00 74.12 204 ASP A N 1
ATOM 1567 C CA . ASP A 1 204 ? 9.220 -28.633 -10.647 1.00 74.12 204 ASP A CA 1
ATOM 1568 C C . ASP A 1 204 ? 8.133 -29.413 -9.858 1.00 74.12 204 ASP A C 1
ATOM 1570 O O . ASP A 1 204 ? 7.877 -30.591 -10.199 1.00 74.12 204 ASP A O 1
#

Sequence (204 aa):
MSAVDVLAGIGWLDGNLIKHWKQGRLDHLEAAIQTNPARIGSALRLLSTWATAKGLDPVETEYVSQTPARAPLRFSASGDAERERLYRTHWISPKLSPAKRDRIVEKAERPPELVVIQPLDAWSCHRCGGSGDLLIMEDPGPSCLACAGLGELVFLPAGDARATRRAKAKSGVYAVVVRFSRARKRYERKGLVVEPDALRDATD

Nearest PDB structures (foldseek):
  3f41-assembly1_B  TM=1.919E-01  e=1.673E+00  Mitsuokella multacida
  8oxv-assembly1_A  TM=2.869E-01  e=4.281E+00  Homo sapiens
  1l9m-assembly1_B  TM=2.610E-01  e=7.523E+00  Homo sapiens

Mean predicted aligned error: 4.18 Å

pLDDT: mean 93.93, std 3.64, range [74.12, 98.38]